Protein AF-A0AAW1CJN9-F1 (afdb_monomer_lite)

Structure (mmCIF, N/CA/C/O backbone):
data_AF-A0AAW1CJN9-F1
#
_entry.id   AF-A0AAW1CJN9-F1
#
loop_
_atom_site.group_PDB
_atom_site.id
_atom_site.type_symbol
_atom_site.label_atom_id
_atom_site.label_alt_id
_atom_site.label_comp_id
_atom_site.label_asym_id
_atom_site.label_entity_id
_atom_site.label_seq_id
_atom_site.pdbx_PDB_ins_code
_atom_site.Cartn_x
_atom_site.Cartn_y
_atom_site.Cartn_z
_atom_site.occupancy
_atom_site.B_iso_or_equiv
_atom_site.auth_seq_id
_atom_site.auth_comp_id
_atom_site.auth_asym_id
_atom_site.auth_atom_id
_atom_site.pdbx_PDB_model_num
ATOM 1 N N . MET A 1 1 ? 30.652 -32.572 9.573 1.00 47.53 1 MET A N 1
ATOM 2 C CA . MET A 1 1 ? 30.005 -33.302 10.684 1.00 47.53 1 MET A CA 1
ATOM 3 C C . MET A 1 1 ? 29.534 -32.293 11.728 1.00 47.53 1 MET A C 1
ATOM 5 O O . MET A 1 1 ? 30.335 -31.846 12.533 1.00 47.53 1 MET A O 1
ATOM 9 N N . LYS A 1 2 ? 28.274 -31.860 11.624 1.00 41.31 2 LYS A N 1
ATOM 10 C CA . LYS A 1 2 ? 27.348 -31.450 12.697 1.00 41.31 2 LYS A CA 1
ATOM 11 C C . LYS A 1 2 ? 26.100 -30.895 12.009 1.00 41.31 2 LYS A C 1
ATOM 13 O O . LYS A 1 2 ? 26.196 -30.023 11.154 1.00 41.31 2 LYS A O 1
ATOM 18 N N . MET A 1 3 ? 24.982 -31.534 12.324 1.00 42.06 3 MET A N 1
ATOM 19 C CA . MET A 1 3 ? 23.651 -31.335 11.764 1.00 42.06 3 MET A CA 1
ATOM 20 C C . MET A 1 3 ? 22.792 -30.522 12.733 1.00 42.06 3 MET A C 1
ATOM 22 O O . MET A 1 3 ? 22.978 -30.670 13.939 1.00 42.06 3 MET A O 1
ATOM 26 N N . ALA A 1 4 ? 21.860 -29.736 12.189 1.00 43.34 4 ALA A N 1
ATOM 27 C CA . ALA A 1 4 ? 20.513 -29.402 12.695 1.00 43.34 4 ALA A CA 1
ATOM 28 C C . ALA A 1 4 ? 20.012 -28.206 11.848 1.00 43.34 4 ALA A C 1
ATOM 30 O O . ALA A 1 4 ? 20.715 -27.208 11.769 1.00 43.34 4 ALA A O 1
ATOM 31 N N . GLY A 1 5 ? 18.892 -28.211 11.124 1.00 35.97 5 GLY A N 1
ATOM 32 C CA . GLY A 1 5 ? 17.704 -29.062 11.183 1.00 35.97 5 GLY A CA 1
ATOM 33 C C . GLY A 1 5 ? 16.538 -28.272 11.782 1.00 35.97 5 GLY A C 1
ATOM 34 O O . GLY A 1 5 ? 16.168 -28.526 12.921 1.00 35.97 5 GLY A O 1
ATOM 35 N N . SER A 1 6 ? 16.009 -27.297 11.036 1.00 43.16 6 SER A N 1
ATOM 36 C CA . SER A 1 6 ? 14.784 -26.552 11.355 1.00 43.16 6 SER A CA 1
ATOM 37 C C . SER A 1 6 ? 13.724 -26.915 10.323 1.00 43.16 6 SER A C 1
ATOM 39 O O . SER A 1 6 ? 13.971 -26.706 9.143 1.00 43.16 6 SER A O 1
ATOM 41 N N . ASP A 1 7 ? 12.575 -27.422 10.767 1.00 44.28 7 ASP A N 1
ATOM 42 C CA . ASP A 1 7 ? 11.343 -27.472 9.975 1.00 44.28 7 ASP A CA 1
ATOM 43 C C . ASP A 1 7 ? 10.136 -27.353 10.918 1.00 44.28 7 ASP A C 1
ATOM 45 O O . ASP A 1 7 ? 9.843 -28.246 11.716 1.00 44.28 7 ASP A O 1
ATOM 49 N N . GLU A 1 8 ? 9.450 -26.216 10.817 1.00 42.69 8 GLU A N 1
ATOM 50 C CA . GLU A 1 8 ? 8.098 -25.987 11.318 1.00 42.69 8 GLU A CA 1
ATOM 51 C C . GLU A 1 8 ? 7.091 -26.523 10.287 1.00 42.69 8 GLU A C 1
ATOM 53 O O . GLU A 1 8 ? 7.201 -26.257 9.089 1.00 42.69 8 GLU A O 1
ATOM 58 N N . LYS A 1 9 ? 6.075 -27.258 10.748 1.00 41.22 9 LYS A N 1
ATOM 59 C CA . LYS A 1 9 ? 4.881 -27.589 9.960 1.00 41.22 9 LYS A CA 1
ATOM 60 C C . LYS A 1 9 ? 3.630 -27.352 10.799 1.00 41.22 9 LYS A C 1
ATOM 62 O O . LYS A 1 9 ? 3.286 -28.163 11.654 1.00 41.22 9 LYS A O 1
ATOM 67 N N . GLU A 1 10 ? 2.937 -26.259 10.497 1.00 38.19 10 GLU A N 1
ATOM 68 C CA . GLU A 1 10 ? 1.512 -26.073 10.770 1.00 38.19 10 GLU A CA 1
ATOM 69 C C . GLU A 1 10 ? 0.681 -26.796 9.697 1.00 38.19 10 GLU A C 1
ATOM 71 O O . GLU A 1 10 ? 0.956 -26.674 8.501 1.00 38.19 10 GLU A O 1
ATOM 76 N N . LYS A 1 11 ? -0.362 -27.519 10.119 1.00 37.81 11 LYS A N 1
ATOM 77 C CA . LYS A 1 11 ? -1.551 -27.844 9.314 1.00 37.81 11 LYS A CA 1
ATOM 78 C C . LYS A 1 11 ? -2.706 -28.234 10.241 1.00 37.81 11 LYS A C 1
ATOM 80 O O . LYS A 1 11 ? -2.521 -29.074 11.116 1.00 37.81 11 LYS A O 1
ATOM 85 N N . GLY A 1 12 ? -3.888 -27.666 10.003 1.00 32.94 12 GLY A N 1
ATOM 86 C CA . GLY A 1 12 ? -5.138 -28.056 10.660 1.00 32.94 12 GLY A CA 1
ATOM 87 C C . GLY A 1 12 ? -6.316 -27.158 10.273 1.00 32.94 12 GLY A C 1
ATOM 88 O O . GLY A 1 12 ? -6.605 -26.194 10.972 1.00 32.94 12 GLY A O 1
ATOM 89 N N . GLU A 1 13 ? -6.944 -27.478 9.140 1.00 35.31 13 GLU A N 1
ATOM 90 C CA . GLU A 1 13 ? -8.206 -26.942 8.594 1.00 35.31 13 GLU A CA 1
ATOM 91 C C . GLU A 1 13 ? -9.418 -27.299 9.488 1.00 35.31 13 GLU A C 1
ATOM 93 O O . GLU A 1 13 ? -9.440 -28.360 10.103 1.00 35.31 13 GLU A O 1
ATOM 98 N N . ASN A 1 14 ? -10.301 -26.329 9.764 1.00 32.59 14 ASN A N 1
ATOM 99 C CA . ASN A 1 14 ? -11.687 -26.170 9.274 1.00 32.59 14 ASN A CA 1
ATOM 100 C C . ASN A 1 14 ? -12.626 -27.384 9.389 1.00 32.59 14 ASN A C 1
ATOM 102 O O . ASN A 1 14 ? -12.457 -28.366 8.679 1.00 32.59 14 ASN A O 1
ATOM 106 N N . GLU A 1 15 ? -13.730 -27.203 10.125 1.00 34.75 15 GLU A N 1
ATOM 107 C CA . GLU A 1 15 ? -15.026 -27.784 9.758 1.00 34.75 15 GLU A CA 1
ATOM 108 C C . GLU A 1 15 ? -16.190 -26.899 10.237 1.00 34.75 15 GLU A C 1
ATOM 110 O O . GLU A 1 15 ? -16.187 -26.327 11.330 1.00 34.75 15 GLU A O 1
ATOM 115 N N . GLU A 1 16 ? -17.147 -26.752 9.331 1.00 35.19 16 GLU A N 1
ATOM 116 C CA . GLU A 1 16 ? -18.306 -25.869 9.301 1.00 35.19 16 GLU A CA 1
ATOM 117 C C . GLU A 1 16 ? -19.554 -26.735 9.521 1.00 35.19 16 GLU A C 1
ATOM 119 O O . GLU A 1 16 ? -19.672 -27.797 8.912 1.00 35.19 16 GLU A O 1
ATOM 124 N N . ALA A 1 17 ? -20.499 -26.307 10.362 1.00 34.12 17 ALA A N 1
ATOM 125 C CA . ALA A 1 17 ? -21.841 -26.882 10.361 1.00 34.12 17 ALA A CA 1
ATOM 126 C C . ALA A 1 17 ? -22.892 -25.853 10.793 1.00 34.12 17 ALA A C 1
ATOM 128 O O . ALA A 1 17 ? -22.916 -25.345 11.914 1.00 34.12 17 ALA A O 1
ATOM 129 N N . ASP A 1 18 ? -23.732 -25.580 9.808 1.00 32.97 18 ASP A N 1
ATOM 130 C CA . ASP A 1 18 ? -24.964 -24.812 9.758 1.00 32.97 18 ASP A CA 1
ATOM 131 C C . ASP A 1 18 ? -26.089 -25.444 10.615 1.00 32.97 18 ASP A C 1
ATOM 133 O O . ASP A 1 18 ? -25.983 -26.603 11.012 1.00 32.97 18 ASP A O 1
ATOM 137 N N . VAL A 1 19 ? -27.174 -24.687 10.847 1.00 36.69 19 VAL A N 1
ATOM 138 C CA . VAL A 1 19 ? -28.597 -25.107 11.022 1.00 36.69 19 VAL A CA 1
ATOM 139 C C . VAL A 1 19 ? -29.385 -24.071 11.852 1.00 36.69 19 VAL A C 1
ATOM 141 O O . VAL A 1 19 ? -29.526 -24.111 13.071 1.00 36.69 19 VAL A O 1
ATOM 144 N N . LYS A 1 20 ? -29.882 -23.080 11.110 1.00 32.88 20 LYS A N 1
ATOM 145 C CA . LYS A 1 20 ? -31.276 -22.607 10.962 1.00 32.88 20 LYS A CA 1
ATOM 146 C C . LYS A 1 20 ? -32.382 -23.179 11.882 1.00 32.88 20 LYS A C 1
ATOM 148 O O . LYS A 1 20 ? -32.542 -24.389 11.984 1.00 32.88 20 LYS A O 1
ATOM 153 N N . THR A 1 21 ? -33.276 -22.272 12.313 1.00 31.41 21 THR A N 1
ATOM 154 C CA . THR A 1 21 ? -34.769 -22.327 12.441 1.00 31.41 21 THR A CA 1
ATOM 155 C C . THR A 1 21 ? -35.254 -21.760 13.788 1.00 31.41 21 THR A C 1
ATOM 157 O O . THR A 1 21 ? -34.584 -21.926 14.792 1.00 31.41 21 THR A O 1
ATOM 160 N N . LYS A 1 22 ? -36.408 -21.102 13.954 1.00 31.17 22 LYS A N 1
ATOM 161 C CA . LYS A 1 22 ? -37.372 -20.365 13.112 1.00 31.17 22 LYS A CA 1
ATOM 162 C C . LYS A 1 22 ? -38.393 -19.769 14.109 1.00 31.17 22 LYS A C 1
ATOM 164 O O . LYS A 1 22 ? -38.793 -20.458 15.041 1.00 31.17 22 LYS A O 1
ATOM 169 N N . SER A 1 23 ? -38.796 -18.511 13.925 1.00 32.50 23 SER A N 1
ATOM 170 C CA . SER A 1 23 ? -39.925 -17.867 14.619 1.00 32.50 23 SER A CA 1
ATOM 171 C C . SER A 1 23 ? -41.264 -18.555 14.342 1.00 32.50 23 SER A C 1
ATOM 173 O O . SER A 1 23 ? -41.445 -19.022 13.223 1.00 32.50 23 SER A O 1
ATOM 175 N N . THR A 1 24 ? -42.203 -18.482 15.293 1.00 28.88 24 THR A N 1
ATOM 176 C CA . THR A 1 24 ? -43.658 -18.226 15.109 1.00 28.88 24 THR A CA 1
ATOM 177 C C . THR A 1 24 ? -44.304 -18.192 16.503 1.00 28.88 24 THR A C 1
ATOM 179 O O . THR A 1 24 ? -44.142 -19.140 17.263 1.00 28.88 24 THR A O 1
ATOM 182 N N . GLU A 1 25 ? -44.776 -17.052 17.007 1.00 29.80 25 GLU A N 1
ATOM 183 C CA . GLU A 1 25 ? -46.118 -16.465 16.805 1.00 29.80 25 GLU A CA 1
ATOM 184 C C . GLU A 1 25 ? -47.295 -17.339 17.279 1.00 29.80 25 GLU A C 1
ATOM 186 O O . GLU A 1 25 ? -47.563 -18.419 16.760 1.00 29.80 25 GLU A O 1
ATOM 191 N N . SER A 1 26 ? -47.998 -16.805 18.280 1.00 36.44 26 SER A N 1
ATOM 192 C CA . SER A 1 26 ? -49.278 -17.243 18.843 1.00 36.44 26 SER A CA 1
ATOM 193 C C . SER A 1 26 ? -50.436 -17.083 17.846 1.00 36.44 26 SER A C 1
ATOM 195 O O . SER A 1 26 ? -50.360 -16.234 16.958 1.00 36.44 26 SER A O 1
ATOM 197 N N . PRO A 1 27 ? -51.577 -17.766 18.071 1.00 34.62 27 PRO A N 1
ATOM 198 C CA . PRO A 1 27 ? -52.835 -17.006 18.111 1.00 34.62 27 PRO A CA 1
ATOM 199 C C . PRO A 1 27 ? -53.900 -17.506 19.121 1.00 34.62 27 PRO A C 1
ATOM 201 O O . PRO A 1 27 ? -54.289 -18.665 19.155 1.00 34.62 27 PRO A O 1
ATOM 204 N N . THR A 1 28 ? -54.399 -16.549 19.911 1.00 29.33 28 THR A N 1
ATOM 205 C CA . THR A 1 28 ? -55.810 -16.174 20.186 1.00 29.33 28 THR A CA 1
ATOM 206 C C . THR A 1 28 ? -57.002 -17.170 20.185 1.00 29.33 28 THR A C 1
ATOM 208 O O . THR A 1 28 ? -57.408 -17.657 19.140 1.00 29.33 28 THR A O 1
ATOM 211 N N . LYS A 1 29 ? -57.734 -17.116 21.324 1.00 31.67 29 LYS A N 1
ATOM 212 C CA . LYS A 1 29 ? -59.192 -16.838 21.552 1.00 31.67 29 LYS A CA 1
ATOM 213 C C . LYS A 1 29 ? -60.311 -17.899 21.375 1.00 31.67 29 LYS A C 1
ATOM 215 O O . LYS A 1 29 ? -60.484 -18.458 20.304 1.00 31.67 29 LYS A O 1
ATOM 220 N N . LYS A 1 30 ? -61.242 -17.806 22.361 1.00 29.73 30 LYS A N 1
ATOM 221 C CA . LYS A 1 30 ? -62.719 -18.056 22.372 1.00 29.73 30 LYS A CA 1
ATOM 222 C C . LYS A 1 30 ? -63.137 -19.547 22.490 1.00 29.73 30 LYS A C 1
ATOM 224 O O . LYS A 1 30 ? -62.490 -20.388 21.901 1.00 29.73 30 LYS A O 1
ATOM 229 N N . THR A 1 31 ? -64.165 -19.997 23.232 1.00 28.41 31 THR A N 1
ATOM 230 C CA . THR A 1 31 ? -65.461 -19.415 23.659 1.00 28.41 31 THR A CA 1
ATOM 231 C C . THR A 1 31 ? -66.052 -20.182 24.870 1.00 28.41 31 THR A C 1
ATOM 233 O O . THR A 1 31 ? -65.663 -21.309 25.148 1.00 28.41 31 THR A O 1
ATOM 236 N N . ALA A 1 32 ? -67.012 -19.532 25.533 1.00 29.97 32 ALA A N 1
ATOM 237 C CA . ALA A 1 32 ? -67.804 -19.828 26.734 1.00 29.97 32 ALA A CA 1
ATOM 238 C C . ALA A 1 32 ? -68.668 -21.112 26.804 1.00 29.97 32 ALA A C 1
ATOM 240 O O . ALA A 1 32 ? -69.088 -21.625 25.769 1.00 29.97 32 ALA A O 1
ATOM 241 N N . LYS A 1 33 ? -69.100 -21.470 28.035 1.00 32.28 33 LYS A N 1
ATOM 242 C CA . LYS A 1 33 ? -70.524 -21.493 28.477 1.00 32.28 33 LYS A CA 1
ATOM 243 C C . LYS A 1 33 ? -70.709 -21.910 29.959 1.00 32.28 33 LYS A C 1
ATOM 245 O O . LYS A 1 33 ? -70.127 -22.909 30.347 1.00 32.28 33 LYS A O 1
ATOM 250 N N . ASN A 1 34 ? -71.573 -21.152 30.666 1.00 29.31 34 ASN A N 1
ATOM 251 C CA . ASN A 1 34 ? -72.657 -21.512 31.625 1.00 29.31 34 ASN A CA 1
ATOM 252 C C . ASN A 1 34 ? -72.418 -22.525 32.772 1.00 29.31 34 ASN A C 1
ATOM 254 O O . ASN A 1 34 ? -71.732 -23.509 32.568 1.00 29.31 34 ASN A O 1
ATOM 258 N N . ILE A 1 35 ? -73.055 -22.485 33.955 1.00 33.41 35 ILE A N 1
ATOM 259 C CA . ILE A 1 35 ? -74.026 -21.626 34.677 1.00 33.41 35 ILE A CA 1
ATOM 260 C C . ILE A 1 35 ? -74.072 -22.184 36.129 1.00 33.41 35 ILE A C 1
ATOM 262 O O . ILE A 1 35 ? -73.929 -23.392 36.300 1.00 33.41 35 ILE A O 1
ATOM 266 N N . ASP A 1 36 ? -74.262 -21.288 37.103 1.00 31.36 36 ASP A N 1
ATOM 267 C CA . ASP A 1 36 ? -74.829 -21.380 38.470 1.00 31.36 36 ASP A CA 1
ATOM 268 C C . ASP A 1 36 ? -74.550 -22.570 39.419 1.00 31.36 36 ASP A C 1
ATOM 270 O O . ASP A 1 36 ? -74.896 -23.717 39.149 1.00 31.36 36 ASP A O 1
ATOM 274 N N . ASN A 1 37 ? -74.078 -22.258 40.641 1.00 30.30 37 ASN A N 1
ATOM 275 C CA . ASN A 1 37 ? -74.948 -22.212 41.834 1.00 30.30 37 ASN A CA 1
ATOM 276 C C . ASN A 1 37 ? -74.211 -21.823 43.142 1.00 30.30 37 ASN A C 1
ATOM 278 O O . ASN A 1 37 ? -73.106 -22.286 43.413 1.00 30.30 37 ASN A O 1
ATOM 282 N N . ASN A 1 38 ? -74.947 -21.065 43.966 1.00 34.41 38 ASN A N 1
ATOM 283 C CA . ASN A 1 38 ? -74.946 -20.959 45.438 1.00 34.41 38 ASN A CA 1
ATOM 284 C C . ASN A 1 38 ? -73.967 -20.033 46.195 1.00 34.41 38 ASN A C 1
ATOM 286 O O . ASN A 1 38 ? -72.806 -20.337 46.441 1.00 34.41 38 ASN A O 1
ATOM 290 N N . GLU A 1 39 ? -74.557 -18.902 46.602 1.00 32.03 39 GLU A N 1
ATOM 291 C CA . GLU A 1 39 ? -74.687 -18.354 47.966 1.00 32.03 39 GLU A CA 1
ATOM 292 C C . GLU A 1 39 ? -73.542 -18.488 48.991 1.00 32.03 39 GLU A C 1
ATOM 294 O O . GLU A 1 39 ? -73.246 -19.551 49.521 1.00 32.03 39 GLU A O 1
ATOM 299 N N . ALA A 1 40 ? -73.037 -17.298 49.343 1.00 34.66 40 ALA A N 1
ATOM 300 C CA . ALA A 1 40 ? -72.840 -16.763 50.693 1.00 34.66 40 ALA A CA 1
ATOM 301 C C . ALA A 1 40 ? -72.124 -17.626 51.747 1.00 34.66 40 ALA A C 1
ATOM 303 O O . ALA A 1 40 ? -72.757 -18.416 52.428 1.00 34.66 40 ALA A O 1
ATOM 304 N N . THR A 1 41 ? -70.861 -17.277 52.022 1.00 34.47 41 THR A N 1
ATOM 305 C CA . THR A 1 41 ? -70.365 -16.989 53.385 1.00 34.47 41 THR A CA 1
ATOM 306 C C . THR A 1 41 ? -69.024 -16.247 53.330 1.00 34.47 41 THR A C 1
ATOM 308 O O . THR A 1 41 ? -68.165 -16.558 52.510 1.00 34.47 41 THR A O 1
ATOM 311 N N . ASP A 1 42 ? -68.868 -15.305 54.257 1.00 35.41 42 ASP A N 1
ATOM 312 C CA . ASP A 1 42 ? -67.617 -14.784 54.814 1.00 35.41 42 ASP A CA 1
ATOM 313 C C . ASP A 1 42 ? -66.705 -13.881 53.976 1.00 35.41 42 ASP A C 1
ATOM 315 O O . ASP A 1 42 ? -65.620 -14.210 53.498 1.00 35.41 42 ASP A O 1
ATOM 319 N N . THR A 1 43 ? -67.117 -12.617 53.992 1.00 44.88 43 THR A N 1
ATOM 320 C CA . THR A 1 43 ? -66.255 -11.453 54.188 1.00 44.88 43 THR A CA 1
ATOM 321 C C . THR A 1 43 ? -65.374 -11.625 55.435 1.00 44.88 43 THR A C 1
ATOM 323 O O . THR A 1 43 ? -65.829 -11.344 56.534 1.00 44.88 43 THR A O 1
ATOM 326 N N . LEU A 1 44 ? -64.125 -12.071 55.275 1.00 40.81 44 LEU A N 1
ATOM 327 C CA . LEU A 1 44 ? -62.944 -11.783 56.116 1.00 40.81 44 LEU A CA 1
ATOM 328 C C . LEU A 1 44 ? -61.766 -12.580 55.523 1.00 40.81 44 LEU A C 1
ATOM 330 O O . LEU A 1 44 ? -61.959 -13.713 55.109 1.00 40.81 44 LEU A O 1
ATOM 334 N N . MET A 1 45 ? -60.553 -12.011 55.489 1.00 41.03 45 MET A N 1
ATOM 335 C CA . MET A 1 45 ? -59.306 -12.546 54.878 1.00 41.03 45 MET A CA 1
ATOM 336 C C . MET A 1 45 ? -58.963 -12.046 53.458 1.00 41.03 45 MET A C 1
ATOM 338 O O . MET A 1 45 ? -58.579 -12.828 52.586 1.00 41.03 45 MET A O 1
ATOM 342 N N . LYS A 1 46 ? -59.009 -10.727 53.215 1.00 39.88 46 LYS A N 1
ATOM 343 C CA . LYS A 1 46 ? -58.449 -10.124 51.985 1.00 39.88 46 LYS A CA 1
ATOM 344 C C . LYS A 1 46 ? -57.316 -9.111 52.199 1.00 39.88 46 LYS A C 1
ATOM 346 O O . LYS A 1 46 ? -56.986 -8.396 51.265 1.00 39.88 46 LYS A O 1
ATOM 351 N N . GLU A 1 47 ? -56.675 -9.093 53.370 1.00 38.50 47 GLU A N 1
ATOM 352 C CA . GLU A 1 47 ? -55.575 -8.148 53.664 1.00 38.50 47 GLU A CA 1
ATOM 353 C C . GLU A 1 47 ? -54.159 -8.757 53.725 1.00 38.50 47 GLU A C 1
ATOM 355 O O . GLU A 1 47 ? -53.193 -8.016 53.835 1.00 38.50 47 GLU A O 1
ATOM 360 N N . ASN A 1 48 ? -53.975 -10.075 53.566 1.00 39.25 48 ASN A N 1
ATOM 361 C CA . ASN A 1 48 ? -52.661 -10.712 53.799 1.00 39.25 48 ASN A CA 1
ATOM 362 C C . ASN A 1 48 ? -51.915 -11.238 52.553 1.00 39.25 48 ASN A C 1
ATOM 364 O O . ASN A 1 48 ? -50.922 -11.948 52.702 1.00 39.25 48 ASN A O 1
ATOM 368 N N . LYS A 1 49 ? -52.359 -10.935 51.323 1.00 42.91 49 LYS A N 1
ATOM 369 C CA . LYS A 1 49 ? -51.704 -11.441 50.089 1.00 42.91 49 LYS A CA 1
ATOM 370 C C . LYS A 1 49 ? -50.898 -10.413 49.289 1.00 42.91 49 LYS A C 1
ATOM 372 O O . LYS A 1 49 ? -50.058 -10.824 48.495 1.00 42.91 49 LYS A O 1
ATOM 377 N N . ASP A 1 50 ? -51.093 -9.117 49.521 1.00 42.88 50 ASP A N 1
ATOM 378 C CA . ASP A 1 50 ? -50.358 -8.071 48.790 1.00 42.88 50 ASP A CA 1
ATOM 379 C C . ASP A 1 50 ? -49.041 -7.665 49.473 1.00 42.88 50 ASP A C 1
ATOM 381 O O . ASP A 1 50 ? -48.125 -7.167 48.819 1.00 42.88 50 ASP A O 1
ATOM 385 N N . THR A 1 51 ? -48.886 -7.938 50.771 1.00 41.41 51 THR A N 1
ATOM 386 C CA . THR A 1 51 ? -47.666 -7.619 51.533 1.00 41.41 51 THR A CA 1
ATOM 387 C C . THR A 1 51 ? -46.536 -8.626 51.297 1.00 41.41 51 THR A C 1
ATOM 389 O O . THR A 1 51 ? -45.377 -8.234 51.184 1.00 41.41 51 THR A O 1
ATOM 392 N N . THR A 1 52 ? -46.856 -9.911 51.126 1.00 47.94 52 THR A N 1
ATOM 393 C CA . THR A 1 52 ? -45.870 -10.986 50.907 1.00 47.94 52 THR A CA 1
ATOM 394 C C . THR A 1 52 ? -45.227 -10.941 49.517 1.00 47.94 52 THR A C 1
ATOM 396 O O . THR A 1 52 ? -44.027 -11.168 49.386 1.00 47.94 52 THR A O 1
ATOM 399 N N . ASN A 1 53 ? -45.986 -10.563 48.483 1.00 51.84 53 ASN A N 1
ATOM 400 C CA . ASN A 1 53 ? -45.481 -10.451 47.108 1.00 51.84 53 ASN A CA 1
ATOM 401 C C . ASN A 1 53 ? -44.523 -9.257 46.924 1.00 51.84 53 ASN A C 1
ATOM 403 O O . ASN A 1 53 ? -43.573 -9.316 46.143 1.00 51.84 53 ASN A O 1
ATOM 407 N N . LEU A 1 54 ? -44.751 -8.164 47.662 1.00 47.72 54 LEU A N 1
ATOM 408 C CA . LEU A 1 54 ? -43.895 -6.977 47.629 1.00 47.72 54 LEU A CA 1
ATOM 409 C C . LEU A 1 54 ? -42.541 -7.234 48.312 1.00 47.72 54 LEU A C 1
ATOM 411 O O . LEU A 1 54 ? -41.509 -6.758 47.830 1.00 47.72 54 LEU A O 1
ATOM 415 N N . ASP A 1 55 ? -42.537 -8.011 49.397 1.00 56.38 55 ASP A N 1
ATOM 416 C CA . ASP A 1 55 ? -41.319 -8.376 50.125 1.00 56.38 55 ASP A CA 1
ATOM 417 C C . ASP A 1 55 ? -40.465 -9.406 49.376 1.00 56.38 55 ASP A C 1
ATOM 419 O O . ASP A 1 55 ? -39.243 -9.259 49.340 1.00 56.38 55 ASP A O 1
ATOM 423 N N . GLU A 1 56 ? -41.064 -10.381 48.684 1.00 59.72 56 GLU A N 1
ATOM 424 C CA . GLU A 1 56 ? -40.309 -11.320 47.837 1.00 59.72 56 GLU A CA 1
ATOM 425 C C . GLU A 1 56 ? -39.623 -10.616 46.658 1.00 59.72 56 GLU A C 1
ATOM 427 O O . GLU A 1 56 ? -38.460 -10.897 46.351 1.00 59.72 56 GLU A O 1
ATOM 432 N N . ASN A 1 57 ? -40.296 -9.642 46.040 1.00 60.78 57 ASN A N 1
ATOM 433 C CA . ASN A 1 57 ? -39.745 -8.879 44.919 1.00 60.78 57 ASN A CA 1
ATOM 434 C C . ASN A 1 57 ? -38.591 -7.963 45.368 1.00 60.78 57 ASN A C 1
ATOM 436 O O . ASN A 1 57 ? -37.541 -7.906 44.725 1.00 60.78 57 ASN A O 1
ATOM 440 N N . LYS A 1 58 ? -38.728 -7.305 46.529 1.00 63.84 58 LYS A N 1
ATOM 441 C CA . LYS A 1 58 ? -37.638 -6.529 47.149 1.00 63.84 58 LYS A CA 1
ATOM 442 C C . LYS A 1 58 ? -36.453 -7.416 47.528 1.00 63.84 58 LYS A C 1
ATOM 444 O O . LYS A 1 58 ? -35.306 -7.046 47.275 1.00 63.84 58 LYS A O 1
ATOM 449 N N . LEU A 1 59 ? -36.710 -8.600 48.082 1.00 66.38 59 LEU A N 1
ATOM 450 C CA . LEU A 1 59 ? -35.667 -9.554 48.461 1.00 66.38 59 LEU A CA 1
ATOM 451 C C . LEU A 1 59 ? -34.922 -10.103 47.235 1.00 66.38 59 LEU A C 1
ATOM 453 O O . LEU A 1 59 ? -33.708 -10.321 47.291 1.00 66.38 59 LEU A O 1
ATOM 457 N N . GLN A 1 60 ? -35.624 -10.278 46.116 1.00 69.12 60 GLN A N 1
ATOM 458 C CA . GLN A 1 60 ? -35.033 -10.684 44.846 1.00 69.12 60 GLN A CA 1
ATOM 459 C C . GLN A 1 60 ? -34.147 -9.580 44.251 1.00 69.12 60 GLN A C 1
ATOM 461 O O . GLN A 1 60 ? -33.006 -9.854 43.880 1.00 69.12 60 GLN A O 1
ATOM 466 N N . ILE A 1 61 ? -34.609 -8.324 44.269 1.00 68.06 61 ILE A N 1
ATOM 467 C CA . ILE A 1 61 ? -33.814 -7.154 43.854 1.00 68.06 61 ILE A CA 1
ATOM 468 C C . ILE A 1 61 ? -32.537 -7.035 44.698 1.00 68.06 61 ILE A C 1
ATOM 470 O O . ILE A 1 61 ? -31.452 -6.825 44.158 1.00 68.06 61 ILE A O 1
ATOM 474 N N . ILE A 1 62 ? -32.631 -7.229 46.018 1.00 67.88 62 ILE A N 1
ATOM 475 C CA . ILE A 1 62 ? -31.467 -7.194 46.917 1.00 67.88 62 ILE A CA 1
ATOM 476 C C . ILE A 1 62 ? -30.480 -8.319 46.580 1.00 67.88 62 ILE A C 1
ATOM 478 O O . ILE A 1 62 ? -29.280 -8.061 46.470 1.00 67.88 62 ILE A O 1
ATOM 482 N N . LYS A 1 63 ? -30.960 -9.550 46.364 1.00 71.00 63 LYS A N 1
ATOM 483 C CA . LYS A 1 63 ? -30.108 -10.691 45.981 1.00 71.00 63 LYS A CA 1
ATOM 484 C C . LYS A 1 63 ? -29.418 -10.474 44.637 1.00 71.00 63 LYS A C 1
ATOM 486 O O . LYS A 1 63 ? -28.245 -10.830 44.493 1.00 71.00 63 LYS A O 1
ATOM 491 N N . ASP A 1 64 ? -30.111 -9.892 43.667 1.00 68.12 64 ASP A N 1
ATOM 492 C CA . ASP A 1 64 ? -29.549 -9.635 42.343 1.00 68.12 64 ASP A CA 1
ATOM 493 C C . ASP A 1 64 ? -28.533 -8.484 42.380 1.00 68.12 64 ASP A C 1
ATOM 495 O O . ASP A 1 64 ? -27.429 -8.637 41.848 1.00 68.12 64 ASP A O 1
ATOM 499 N N . ASN A 1 65 ? -28.799 -7.425 43.151 1.00 65.94 65 ASN A N 1
ATOM 500 C CA . ASN A 1 65 ? -27.826 -6.363 43.428 1.00 65.94 65 ASN A CA 1
ATOM 501 C C . ASN A 1 65 ? -26.571 -6.907 44.136 1.00 65.94 65 ASN A C 1
ATOM 503 O O . ASN A 1 65 ? -25.444 -6.523 43.821 1.00 65.94 65 ASN A O 1
ATOM 507 N N . GLN A 1 66 ? -26.732 -7.853 45.066 1.00 68.62 66 GLN A N 1
ATOM 508 C CA . GLN A 1 66 ? -25.614 -8.442 45.806 1.00 68.62 66 GLN A CA 1
ATOM 509 C C . GLN A 1 66 ? -24.732 -9.333 44.915 1.00 68.62 66 GLN A C 1
ATOM 511 O O . GLN A 1 66 ? -23.501 -9.281 45.009 1.00 68.62 66 GLN A O 1
ATOM 516 N N . LYS A 1 67 ? -25.336 -10.097 43.993 1.00 72.88 67 LYS A N 1
ATOM 517 C CA . LYS A 1 67 ? -24.604 -10.838 42.948 1.00 72.88 67 LYS A CA 1
ATOM 518 C C . LYS A 1 67 ? -23.866 -9.893 42.000 1.00 72.88 67 LYS A C 1
ATOM 520 O O . LYS A 1 67 ? -22.722 -10.167 41.628 1.00 72.88 67 LYS A O 1
ATOM 525 N N . GLU A 1 68 ? -24.482 -8.770 41.633 1.00 65.44 68 GLU A N 1
ATOM 526 C CA . GLU A 1 68 ? -23.847 -7.764 40.777 1.00 65.44 68 GLU A CA 1
ATOM 527 C C . GLU A 1 68 ? -22.632 -7.113 41.451 1.00 65.44 68 GLU A C 1
ATOM 529 O O . GLU A 1 68 ? -21.574 -7.014 40.822 1.00 65.44 68 GLU A O 1
ATOM 534 N N . ILE A 1 69 ? -22.727 -6.772 42.740 1.00 67.44 69 ILE A N 1
ATOM 535 C CA . ILE A 1 69 ? -21.612 -6.214 43.523 1.00 67.44 69 ILE A CA 1
ATOM 536 C C . ILE A 1 69 ? -20.445 -7.207 43.613 1.00 67.44 69 ILE A C 1
ATOM 538 O O . ILE A 1 69 ? -19.283 -6.823 43.443 1.00 67.44 69 ILE A O 1
ATOM 542 N N . GLN A 1 70 ? -20.722 -8.497 43.828 1.00 70.94 70 GLN A N 1
ATOM 543 C CA . GLN A 1 70 ? -19.666 -9.516 43.856 1.00 70.94 70 GLN A CA 1
ATOM 544 C C . GLN A 1 70 ? -18.966 -9.670 42.502 1.00 70.94 70 GLN A C 1
ATOM 546 O O . GLN A 1 70 ? -17.742 -9.816 42.448 1.00 70.94 70 GLN A O 1
ATOM 551 N N . LEU A 1 71 ? -19.713 -9.570 41.403 1.00 67.25 71 LEU A N 1
ATOM 552 C CA . LEU A 1 71 ? -19.158 -9.660 40.056 1.00 67.25 71 LEU A CA 1
ATOM 553 C C . LEU A 1 71 ? -18.326 -8.424 39.684 1.00 67.25 71 LEU A C 1
ATOM 555 O O . LEU A 1 71 ? -17.283 -8.559 39.046 1.00 67.25 71 LEU A O 1
ATOM 559 N N . VAL A 1 72 ? -18.737 -7.231 40.122 1.00 64.69 72 VAL A N 1
ATOM 560 C CA . VAL A 1 72 ? -17.946 -5.991 40.011 1.00 64.69 72 VAL A CA 1
ATOM 561 C C . VAL A 1 72 ? -16.633 -6.119 40.786 1.00 64.69 72 VAL A C 1
ATOM 563 O O . VAL A 1 72 ? -15.563 -5.835 40.247 1.00 64.69 72 VAL A O 1
ATOM 566 N N . LYS A 1 73 ? -16.685 -6.648 42.013 1.00 69.12 73 LYS A N 1
ATOM 567 C CA . LYS A 1 73 ? -15.497 -6.906 42.841 1.00 69.12 73 LYS A CA 1
ATOM 568 C C . LYS A 1 73 ? -14.560 -7.941 42.211 1.00 69.12 73 LYS A C 1
ATOM 570 O O . LYS A 1 73 ? -13.346 -7.838 42.363 1.00 69.12 73 LYS A O 1
ATOM 575 N N . HIS A 1 74 ? -15.106 -8.923 41.495 1.00 66.62 74 HIS A N 1
ATOM 576 C CA . HIS A 1 74 ? -14.322 -9.892 40.732 1.00 66.62 74 HIS A CA 1
ATOM 577 C C . HIS A 1 74 ? -13.679 -9.263 39.482 1.00 66.62 74 HIS A C 1
ATOM 579 O O . HIS A 1 74 ? -12.494 -9.474 39.240 1.00 66.62 74 HIS A O 1
ATOM 585 N N . LEU A 1 75 ? -14.413 -8.423 38.743 1.00 63.59 75 LEU A N 1
ATOM 586 C CA . LEU A 1 75 ? -13.899 -7.693 37.576 1.00 63.59 75 LEU A CA 1
ATOM 587 C C . LEU A 1 75 ? -12.776 -6.711 37.941 1.00 63.59 75 LEU A C 1
ATOM 589 O O . LEU A 1 75 ? -11.799 -6.628 37.207 1.00 63.59 75 LEU A O 1
ATOM 593 N N . MET A 1 76 ? -12.862 -6.040 39.095 1.00 62.28 76 MET A N 1
ATOM 594 C CA . MET A 1 76 ? -11.784 -5.172 39.599 1.00 62.28 76 MET A CA 1
ATOM 595 C C . MET A 1 76 ? -10.529 -5.941 40.045 1.00 62.28 76 MET A C 1
ATOM 597 O O . MET A 1 76 ? -9.448 -5.367 40.111 1.00 62.28 76 MET A O 1
ATOM 601 N N . LYS A 1 77 ? -10.651 -7.240 40.353 1.00 69.88 77 LYS A N 1
ATOM 602 C CA . LYS A 1 77 ? -9.524 -8.102 40.750 1.00 69.88 77 LYS A CA 1
ATOM 603 C C . LYS A 1 77 ? -8.810 -8.761 39.566 1.00 69.88 77 LYS A C 1
ATOM 605 O O . LYS A 1 77 ? -7.755 -9.366 39.762 1.00 69.88 77 LYS A O 1
ATOM 610 N N . LEU A 1 78 ? -9.358 -8.679 38.353 1.00 53.09 78 LEU A N 1
ATOM 611 C CA . LEU A 1 78 ? -8.739 -9.268 37.170 1.00 53.09 78 LEU A CA 1
ATOM 612 C C . LEU A 1 78 ? -7.576 -8.388 36.686 1.00 53.09 78 LEU A C 1
ATOM 614 O O . LEU A 1 78 ? -7.769 -7.322 36.115 1.00 53.09 78 LEU A O 1
ATOM 618 N N . LYS A 1 79 ? -6.352 -8.892 36.882 1.00 52.16 79 LYS A N 1
ATOM 619 C CA . LYS A 1 79 ? -5.068 -8.356 36.381 1.00 52.16 79 LYS A CA 1
ATOM 620 C C . LYS A 1 79 ? -4.919 -8.403 34.845 1.00 52.16 79 LYS A C 1
ATOM 622 O O . LYS A 1 79 ? -3.830 -8.169 34.328 1.00 52.16 79 LYS A O 1
ATOM 627 N N . SER A 1 80 ? -5.965 -8.778 34.115 1.00 56.25 80 SER A N 1
ATOM 628 C CA . SER A 1 80 ? -5.943 -9.016 32.672 1.00 56.25 80 SER A CA 1
ATOM 629 C C . SER A 1 80 ? -6.515 -7.827 31.909 1.00 56.25 80 SER A C 1
ATOM 631 O O . SER A 1 80 ? -7.513 -7.255 32.332 1.00 56.25 80 SER A O 1
ATOM 633 N N . ASN A 1 81 ? -5.902 -7.490 30.764 1.00 58.06 81 ASN A N 1
ATOM 634 C CA . ASN A 1 81 ? -6.404 -6.489 29.816 1.00 58.06 81 ASN A CA 1
ATOM 635 C C . ASN A 1 81 ? -7.901 -6.740 29.545 1.00 58.06 81 ASN A C 1
ATOM 637 O O . ASN A 1 81 ? -8.236 -7.704 28.842 1.00 58.06 81 ASN A O 1
ATOM 641 N N . PRO A 1 82 ? -8.821 -5.934 30.103 1.00 64.25 82 PRO A N 1
ATOM 642 C CA . PRO A 1 82 ? -10.236 -6.220 29.985 1.00 64.25 82 PRO A CA 1
ATOM 643 C C . PRO A 1 82 ? -10.654 -6.014 28.529 1.00 64.25 82 PRO A C 1
ATOM 645 O O . PRO A 1 82 ? -10.461 -4.950 27.945 1.00 64.25 82 PRO A O 1
ATOM 648 N N . SER A 1 83 ? -11.242 -7.047 27.922 1.00 74.94 83 SER A N 1
ATOM 649 C CA . SER A 1 83 ? -11.871 -6.919 26.604 1.00 74.94 83 SER A CA 1
ATOM 650 C C . SER A 1 83 ? -12.882 -5.768 26.614 1.00 74.94 83 SER A C 1
ATOM 652 O O . SER A 1 83 ? -13.614 -5.600 27.590 1.00 74.94 83 SER A O 1
ATOM 654 N N . ILE A 1 84 ? -12.994 -5.035 25.500 1.00 77.25 84 ILE A N 1
ATOM 655 C CA . ILE A 1 84 ? -13.977 -3.949 25.305 1.00 77.25 84 ILE A CA 1
ATOM 656 C C . ILE A 1 84 ? -15.373 -4.390 25.748 1.00 77.25 84 ILE A C 1
ATOM 658 O O . ILE A 1 84 ? -16.080 -3.643 26.411 1.00 77.25 84 ILE A O 1
ATOM 662 N N . LYS A 1 85 ? -15.746 -5.644 25.458 1.00 78.44 85 LYS A N 1
ATOM 663 C CA . LYS A 1 85 ? -17.036 -6.221 25.860 1.00 78.44 85 LYS A CA 1
ATOM 664 C C . LYS A 1 85 ? -17.221 -6.252 27.384 1.00 78.44 85 LYS A C 1
ATOM 666 O O . LYS A 1 85 ? -18.325 -6.005 27.862 1.00 78.44 85 LYS A O 1
ATOM 671 N N . HIS A 1 86 ? -16.172 -6.568 28.144 1.00 80.44 86 HIS A N 1
ATOM 672 C CA . HIS A 1 86 ? -16.207 -6.567 29.609 1.00 80.44 86 HIS A CA 1
ATOM 673 C C . HIS A 1 86 ? -16.279 -5.142 30.159 1.00 80.44 86 HIS A C 1
ATOM 675 O O . HIS A 1 86 ? -17.093 -4.886 31.043 1.00 80.44 86 HIS A O 1
ATOM 681 N N . LEU A 1 87 ? -15.523 -4.210 29.571 1.00 80.69 87 LEU A N 1
ATOM 682 C CA . LEU A 1 87 ? -15.552 -2.798 29.951 1.00 80.69 87 LEU A CA 1
ATOM 683 C C . LEU A 1 87 ? -16.927 -2.164 29.681 1.00 80.69 87 LEU A C 1
ATOM 685 O O . LEU A 1 87 ? -17.488 -1.507 30.550 1.00 80.69 87 LEU A O 1
ATOM 689 N N . THR A 1 88 ? -17.544 -2.456 28.532 1.00 83.25 88 THR A N 1
ATOM 690 C CA . THR A 1 88 ? -18.916 -2.018 28.219 1.00 83.25 88 THR A CA 1
ATOM 691 C C . THR A 1 88 ? -19.938 -2.554 29.217 1.00 83.25 88 THR A C 1
ATOM 693 O O . THR A 1 88 ? -20.819 -1.815 29.651 1.00 83.25 88 THR A O 1
ATOM 696 N N . LYS A 1 89 ? -19.842 -3.837 29.594 1.00 82.69 89 LYS A N 1
ATOM 697 C CA . LYS A 1 89 ? -20.732 -4.421 30.611 1.00 82.69 89 LYS A CA 1
ATOM 698 C C . LYS A 1 89 ? -20.539 -3.760 31.974 1.00 82.69 89 LYS A C 1
ATOM 700 O O . LYS A 1 89 ? -21.522 -3.567 32.679 1.00 82.69 89 LYS A O 1
ATOM 705 N N . PHE A 1 90 ? -19.302 -3.426 32.333 1.00 82.12 90 PHE A N 1
ATOM 706 C CA . PHE A 1 90 ? -18.987 -2.730 33.577 1.00 82.12 90 PHE A CA 1
ATOM 707 C C . PHE A 1 90 ? -19.584 -1.319 33.604 1.00 82.12 90 PHE A C 1
ATOM 709 O O . PHE A 1 90 ? -20.338 -1.012 34.522 1.00 82.12 90 PHE A O 1
ATOM 716 N N . VAL A 1 91 ? -19.344 -0.505 32.571 1.00 85.06 91 VAL A N 1
ATOM 717 C CA . VAL A 1 91 ? -19.867 0.873 32.489 1.00 85.06 91 VAL A CA 1
ATOM 718 C C . VAL A 1 91 ? -21.396 0.890 32.555 1.00 85.06 91 VAL A C 1
ATOM 720 O O . VAL A 1 91 ? -21.963 1.616 33.361 1.00 85.06 91 VAL A O 1
ATOM 723 N N . LYS A 1 92 ? -22.078 0.006 31.811 1.00 84.56 92 LYS A N 1
ATOM 724 C CA . LYS A 1 92 ? -23.549 -0.108 31.871 1.00 84.56 92 LYS A CA 1
ATOM 725 C C . LYS A 1 92 ? -24.076 -0.485 33.258 1.00 84.56 92 LYS A C 1
ATOM 727 O O . LYS A 1 92 ? -25.206 -0.149 33.595 1.00 84.56 92 LYS A O 1
ATOM 732 N N . ARG A 1 93 ? -23.308 -1.246 34.040 1.00 81.62 93 ARG A N 1
ATOM 733 C CA . ARG A 1 93 ? -23.682 -1.602 35.418 1.00 81.62 93 ARG A CA 1
ATOM 734 C C . ARG A 1 93 ? -23.450 -0.442 36.371 1.00 81.62 93 ARG A C 1
ATOM 736 O O . ARG A 1 93 ? -24.295 -0.202 37.221 1.00 81.62 93 ARG A O 1
ATOM 743 N N . LEU A 1 94 ? -22.354 0.289 36.195 1.00 84.50 94 LEU A N 1
ATOM 744 C CA . LEU A 1 94 ? -22.072 1.494 36.965 1.00 84.50 94 LEU A CA 1
ATOM 745 C C . LEU A 1 94 ? -23.179 2.542 36.774 1.00 84.50 94 LEU A C 1
ATOM 747 O O . LEU A 1 94 ? -23.716 3.029 37.763 1.00 84.50 94 LEU A O 1
ATOM 751 N N . GLU A 1 95 ? -23.614 2.774 35.530 1.00 84.25 95 GLU A N 1
ATOM 752 C CA . GLU A 1 95 ? -24.751 3.655 35.213 1.00 84.25 95 GLU A CA 1
ATOM 753 C C . GLU A 1 95 ? -26.040 3.226 35.940 1.00 84.25 95 GLU A C 1
ATOM 755 O O . GLU A 1 95 ? -26.764 4.065 36.471 1.00 84.25 95 GLU A O 1
ATOM 760 N N . LYS A 1 96 ? -26.325 1.916 36.012 1.00 84.44 96 LYS A N 1
ATOM 761 C CA . LYS A 1 96 ? -27.494 1.395 36.744 1.00 84.44 96 LYS A CA 1
ATOM 762 C C . LYS A 1 96 ? -27.392 1.610 38.249 1.00 84.44 96 LYS A C 1
ATOM 764 O O . LYS A 1 96 ? -28.395 1.947 38.873 1.00 84.44 96 LYS A O 1
ATOM 769 N N . ILE A 1 97 ? -26.212 1.402 38.832 1.00 81.81 97 ILE A N 1
ATOM 770 C CA . ILE A 1 97 ? -25.977 1.609 40.267 1.00 81.81 97 ILE A CA 1
ATOM 771 C C . ILE A 1 97 ? -26.183 3.084 40.609 1.00 81.81 97 ILE A C 1
ATOM 773 O O . ILE A 1 97 ? -26.948 3.390 41.516 1.00 81.81 97 ILE A O 1
ATOM 777 N N . VAL A 1 98 ? -25.581 3.983 39.829 1.00 82.00 98 VAL A N 1
ATOM 778 C CA . VAL A 1 98 ? -25.760 5.435 39.956 1.00 82.00 98 VAL A CA 1
ATOM 779 C C . VAL A 1 98 ? -27.241 5.817 39.867 1.00 82.00 98 VAL A C 1
ATOM 781 O O . VAL A 1 98 ? -27.764 6.458 40.775 1.00 82.00 98 VAL A O 1
ATOM 784 N N . ALA A 1 99 ? -27.954 5.342 38.840 1.00 81.69 99 ALA A N 1
ATOM 785 C CA . ALA A 1 99 ? -29.384 5.613 38.679 1.00 81.69 99 ALA A CA 1
ATOM 786 C C . ALA A 1 99 ? -30.229 5.069 39.845 1.00 81.69 99 ALA A C 1
ATOM 788 O O . ALA A 1 99 ? -31.192 5.702 40.268 1.00 81.69 99 ALA A O 1
ATOM 789 N N . THR A 1 100 ? -29.864 3.906 40.388 1.00 80.56 100 THR A N 1
ATOM 790 C CA . THR A 1 100 ? -30.555 3.309 41.539 1.00 80.56 100 THR A CA 1
ATOM 791 C C . THR A 1 100 ? -30.331 4.133 42.804 1.00 80.56 100 THR A C 1
ATOM 793 O O . THR A 1 100 ? -31.281 4.348 43.548 1.00 80.56 100 THR A O 1
ATOM 796 N N . ILE A 1 101 ? -29.112 4.631 43.037 1.00 73.94 101 ILE A N 1
ATOM 797 C CA . ILE A 1 101 ? -28.799 5.473 44.201 1.00 73.94 101 ILE A CA 1
ATOM 798 C C . ILE A 1 101 ? -29.525 6.823 44.106 1.00 73.94 101 ILE A C 1
ATOM 800 O O . ILE A 1 101 ? -30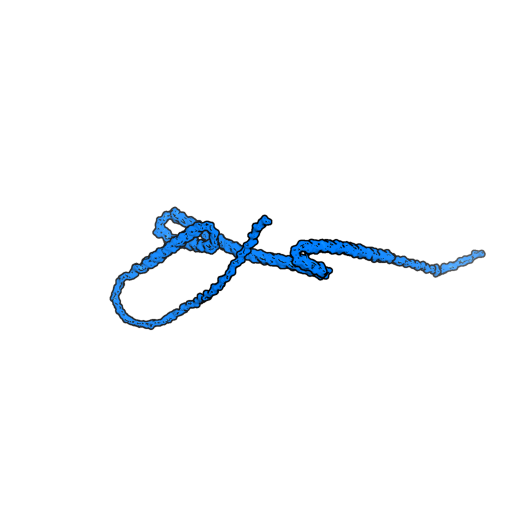.145 7.226 45.086 1.00 73.94 101 ILE A O 1
ATOM 804 N N . ASN A 1 102 ? -29.551 7.459 42.930 1.00 72.31 102 ASN A N 1
ATOM 805 C CA . ASN A 1 102 ? -30.331 8.685 42.702 1.00 72.31 102 ASN A CA 1
ATOM 806 C C . ASN A 1 102 ? -31.834 8.476 42.951 1.00 72.31 102 ASN A C 1
ATOM 808 O O . ASN A 1 102 ? -32.501 9.316 43.547 1.00 72.31 102 ASN A O 1
ATOM 812 N N . ASN A 1 103 ? -32.381 7.327 42.548 1.00 72.19 103 ASN A N 1
ATOM 813 C CA . ASN A 1 103 ? -33.792 7.004 42.781 1.00 72.19 103 ASN A CA 1
ATOM 814 C C . ASN A 1 103 ? -34.099 6.628 44.245 1.00 72.19 103 ASN A C 1
ATOM 816 O O . ASN A 1 103 ? -35.259 6.657 44.657 1.00 72.19 103 ASN A O 1
ATOM 820 N N . LEU A 1 104 ? -33.081 6.284 45.042 1.00 66.69 104 LEU A N 1
ATOM 821 C CA . LEU A 1 104 ? -33.196 6.006 46.478 1.00 66.69 104 LEU A CA 1
ATOM 822 C C . LEU A 1 104 ? -33.165 7.276 47.342 1.00 66.69 104 LEU A C 1
ATOM 824 O O . LEU A 1 104 ? -33.395 7.179 48.547 1.00 66.69 104 LEU A O 1
ATOM 828 N N . GLU A 1 105 ? -32.954 8.465 46.767 1.00 57.94 105 GLU A N 1
ATOM 829 C CA . GLU A 1 105 ? -33.023 9.742 47.499 1.00 57.94 105 GLU A CA 1
ATOM 830 C C . GLU A 1 105 ? -34.401 9.935 48.180 1.00 57.94 105 GLU A C 1
ATOM 832 O O . GLU A 1 105 ? -34.487 10.516 49.259 1.00 57.94 105 GLU A O 1
ATOM 837 N N . GLY A 1 106 ? -35.469 9.317 47.648 1.00 54.22 106 GLY A N 1
ATOM 838 C CA . GLY A 1 106 ? -36.787 9.244 48.300 1.00 54.22 106 GLY A CA 1
ATOM 839 C C . GLY A 1 106 ? -36.837 8.401 49.589 1.00 54.22 106 GLY A C 1
ATOM 840 O O . GLY A 1 106 ? -37.697 8.629 50.435 1.00 54.22 106 GLY A O 1
ATOM 841 N N . VAL A 1 107 ? -35.900 7.466 49.787 1.00 51.62 107 VAL A N 1
ATOM 842 C CA . VAL A 1 107 ? -35.760 6.641 51.009 1.00 51.62 107 VAL A CA 1
ATOM 843 C C . VAL A 1 107 ? -34.907 7.353 52.069 1.00 51.62 107 VAL A C 1
ATOM 845 O O . VAL A 1 107 ? -35.043 7.087 53.263 1.00 51.62 107 VAL A O 1
ATOM 848 N N . LYS A 1 108 ? -34.080 8.322 51.657 1.00 53.69 108 LYS A N 1
ATOM 849 C CA . LYS A 1 108 ? -33.254 9.164 52.541 1.00 53.69 108 LYS A CA 1
ATOM 850 C C . LYS A 1 108 ? -34.098 10.032 53.487 1.00 53.69 108 LYS A C 1
ATOM 852 O O . LYS A 1 108 ? -33.657 10.328 54.586 1.00 53.69 108 LYS A O 1
ATOM 857 N N . MET A 1 109 ? -35.332 10.363 53.093 1.00 53.53 109 MET A N 1
ATOM 858 C CA . MET A 1 109 ? -36.324 11.051 53.936 1.00 53.53 109 MET A CA 1
ATOM 859 C C . MET A 1 109 ? -36.952 10.146 55.012 1.00 53.53 109 MET A C 1
ATOM 861 O O . MET A 1 109 ? -37.551 10.648 55.959 1.00 53.53 109 MET A O 1
ATOM 865 N N . MET A 1 110 ? -36.847 8.818 54.871 1.00 52.84 110 MET A N 1
ATOM 866 C CA . MET A 1 110 ? -37.472 7.842 55.778 1.00 52.84 110 MET A CA 1
ATOM 867 C C . MET A 1 110 ? -36.587 7.471 56.973 1.00 52.84 110 MET A C 1
ATOM 869 O O . MET A 1 110 ? -37.098 7.060 58.012 1.00 52.84 110 MET A O 1
ATOM 873 N N . TYR A 1 111 ? -35.269 7.618 56.840 1.00 58.25 111 TYR A N 1
ATOM 874 C CA . TYR A 1 111 ? -34.303 7.336 57.894 1.00 58.25 111 TYR A CA 1
ATOM 875 C C . TYR A 1 111 ? -33.618 8.650 58.262 1.00 58.25 111 TYR A C 1
ATOM 877 O O . TYR A 1 111 ? -33.053 9.297 57.390 1.00 58.25 111 TYR A O 1
ATOM 885 N N . GLN A 1 112 ? -33.681 9.060 59.531 1.00 62.25 112 GLN A N 1
ATOM 886 C CA . GLN A 1 112 ? -33.024 10.266 60.056 1.00 62.25 112 GLN A CA 1
ATOM 887 C C . GLN A 1 112 ? -31.494 10.107 60.011 1.00 62.25 112 GLN A C 1
ATOM 889 O O . GLN A 1 112 ? -30.836 9.835 61.014 1.00 62.25 112 GLN A O 1
ATOM 894 N N . VAL A 1 113 ? -30.931 10.189 58.812 1.00 63.31 113 VAL A N 1
ATOM 895 C CA . VAL A 1 113 ? -29.495 10.150 58.564 1.00 63.31 113 VAL A CA 1
ATOM 896 C C . VAL A 1 113 ? -28.915 11.507 58.957 1.00 63.31 113 VAL A C 1
ATOM 898 O O . VAL A 1 113 ? -29.492 12.533 58.610 1.00 63.31 113 VAL A O 1
ATOM 901 N N . SER A 1 114 ? -27.788 11.525 59.675 1.00 74.56 114 SER A N 1
ATOM 902 C CA . SER A 1 114 ? -27.119 12.780 60.030 1.00 74.56 114 SER A CA 1
ATOM 903 C C . SER A 1 114 ? -26.726 13.571 58.778 1.00 74.56 114 SER A C 1
ATOM 905 O O . SER A 1 114 ? -26.320 12.986 57.768 1.00 74.56 114 SER A O 1
ATOM 907 N N . ASP A 1 115 ? -26.807 14.900 58.852 1.00 76.12 115 ASP A N 1
ATOM 908 C CA . ASP A 1 115 ? -26.517 15.793 57.721 1.00 76.12 115 ASP A CA 1
ATOM 909 C C . ASP A 1 115 ? -25.118 15.546 57.133 1.00 76.12 115 ASP A C 1
ATOM 911 O O . ASP A 1 115 ? -24.947 15.461 55.919 1.00 76.12 115 ASP A O 1
ATOM 915 N N . GLU A 1 116 ? -24.137 15.288 57.998 1.00 79.31 116 GLU A N 1
ATOM 916 C CA . GLU A 1 116 ? -22.745 15.004 57.633 1.00 79.31 116 GLU A CA 1
ATOM 917 C C . GLU A 1 116 ? -22.597 13.698 56.820 1.00 79.31 116 GLU A C 1
ATOM 919 O O . GLU A 1 116 ? -21.827 13.615 55.858 1.00 79.31 116 GLU A O 1
ATOM 924 N N . LEU A 1 117 ? -23.381 12.664 57.152 1.00 76.31 117 LEU A N 1
ATOM 925 C CA . LEU A 1 117 ? -23.405 11.414 56.388 1.00 76.31 117 LEU A CA 1
ATOM 926 C C . LEU A 1 117 ? -24.174 11.587 55.069 1.00 76.31 117 LEU A C 1
ATOM 928 O O . LEU A 1 117 ? -23.784 11.016 54.048 1.00 76.31 117 LEU A O 1
ATOM 932 N N . SER A 1 118 ? -25.234 12.398 55.073 1.00 74.69 118 SER A N 1
ATOM 933 C CA . SER A 1 118 ? -26.013 12.732 53.877 1.00 74.69 118 SER A CA 1
ATOM 934 C C . SER A 1 118 ? -25.169 13.465 52.831 1.00 74.69 118 SER A C 1
ATOM 936 O O . SER A 1 118 ? -25.204 13.084 51.652 1.00 74.69 118 SER A O 1
ATOM 938 N N . GLU A 1 119 ? -24.378 14.449 53.267 1.00 80.88 119 GLU A N 1
ATOM 939 C CA . GLU A 1 119 ? -23.463 15.230 52.430 1.00 80.88 119 GLU A CA 1
ATOM 940 C C . GLU A 1 119 ? -22.351 14.349 51.850 1.00 80.88 119 GLU A C 1
ATOM 942 O O . GLU A 1 119 ? -22.105 14.356 50.642 1.00 80.88 119 GLU A O 1
ATOM 947 N N . LYS A 1 120 ? -21.739 13.492 52.678 1.00 82.81 120 LYS A N 1
ATOM 948 C CA . LYS A 1 120 ? -20.708 12.550 52.223 1.00 82.81 120 LYS A CA 1
ATOM 949 C C . LYS A 1 120 ? -21.231 11.573 51.168 1.00 82.81 120 LYS A C 1
ATOM 951 O O . LYS A 1 120 ? -20.533 11.282 50.197 1.00 82.81 120 LYS A O 1
ATOM 956 N N . VAL A 1 121 ? -22.460 11.075 51.330 1.00 79.75 121 VAL A N 1
ATOM 957 C CA . VAL A 1 121 ? -23.108 10.208 50.331 1.00 79.75 121 VAL A CA 1
ATOM 958 C C . VAL A 1 121 ? -23.362 10.962 49.026 1.00 79.75 121 VAL A C 1
ATOM 960 O O . VAL A 1 121 ? -23.083 10.411 47.964 1.00 79.75 121 VAL A O 1
ATOM 963 N N . GLN A 1 122 ? -23.829 12.214 49.083 1.00 80.44 122 GLN A N 1
ATOM 964 C CA . GLN A 1 122 ? -24.039 13.023 47.875 1.00 80.44 122 GLN A CA 1
ATOM 965 C C . GLN A 1 122 ? -22.734 13.338 47.144 1.00 80.44 122 GLN A C 1
ATOM 967 O O . GLN A 1 122 ? -22.691 13.252 45.919 1.00 80.44 122 GLN A O 1
ATOM 972 N N . ASN A 1 123 ? -21.662 13.661 47.867 1.00 86.25 123 ASN A N 1
ATOM 973 C CA . ASN A 1 123 ? -20.361 13.927 47.252 1.00 86.25 123 ASN A CA 1
ATOM 974 C C . ASN A 1 123 ? -19.799 12.670 46.572 1.00 86.25 123 ASN A C 1
ATOM 976 O O . ASN A 1 123 ? -19.438 12.726 45.399 1.00 86.25 123 ASN A O 1
ATOM 980 N N . ASN A 1 124 ? -19.851 11.514 47.243 1.00 81.50 124 ASN A N 1
ATOM 981 C CA . ASN A 1 124 ? -19.450 10.238 46.641 1.00 81.50 124 ASN A CA 1
ATOM 982 C C . ASN A 1 124 ? -20.300 9.876 45.413 1.00 81.50 124 ASN A C 1
ATOM 984 O O . ASN A 1 124 ? -19.794 9.278 44.466 1.00 81.50 124 ASN A O 1
ATOM 988 N N . LEU A 1 125 ? -21.592 10.216 45.418 1.00 83.44 125 LEU A N 1
ATOM 989 C CA . LEU A 1 125 ? -22.488 9.963 44.291 1.00 83.44 125 LEU A CA 1
ATOM 990 C C . LEU A 1 125 ? -22.145 10.839 43.084 1.00 83.44 125 LEU A C 1
ATOM 992 O O . LEU A 1 125 ? -22.057 10.318 41.976 1.00 83.44 125 LEU A O 1
ATOM 996 N N . LYS A 1 126 ? -21.864 12.129 43.302 1.00 85.56 126 LYS A N 1
ATOM 997 C CA . LYS A 1 126 ? -21.390 13.045 42.251 1.00 85.56 126 LYS A CA 1
ATOM 998 C C . LYS A 1 126 ? -20.056 12.591 41.656 1.00 85.56 126 LYS A C 1
ATOM 1000 O O . LYS A 1 126 ? -19.886 12.612 40.439 1.00 85.56 126 LYS A O 1
ATOM 1005 N N . GLU A 1 127 ? -19.120 12.143 42.492 1.00 87.69 127 GLU A N 1
ATOM 1006 C CA . GLU A 1 127 ? -17.855 11.564 42.021 1.00 87.69 127 GLU A CA 1
ATOM 1007 C C . GLU A 1 127 ? -18.088 10.287 41.200 1.00 87.69 127 GLU A C 1
ATOM 1009 O O . GLU A 1 127 ? -17.464 10.091 40.155 1.00 87.69 127 GLU A O 1
ATOM 1014 N N . LEU A 1 128 ? -19.024 9.435 41.629 1.00 85.56 128 LEU A N 1
ATOM 1015 C CA . LEU A 1 128 ? -19.375 8.206 40.918 1.00 85.56 128 LEU A CA 1
ATOM 1016 C C . LEU A 1 128 ? -20.053 8.483 39.567 1.00 85.56 128 LEU A C 1
ATOM 1018 O O . LEU A 1 128 ? -19.766 7.798 38.583 1.00 85.56 128 LEU A O 1
ATOM 1022 N N . GLU A 1 129 ? -20.926 9.488 39.505 1.00 84.44 129 GLU A N 1
ATOM 1023 C CA . GLU A 1 129 ? -21.536 9.988 38.268 1.00 84.44 129 GLU A CA 1
ATOM 1024 C C . GLU A 1 129 ? -20.481 10.491 37.291 1.00 84.44 129 GLU A C 1
ATOM 1026 O O . GLU A 1 129 ? -20.456 10.064 36.132 1.00 84.44 129 GLU A O 1
ATOM 1031 N N . PHE A 1 130 ? -19.583 11.353 37.773 1.00 90.25 130 PHE A N 1
ATOM 1032 C CA . PHE A 1 130 ? -18.476 11.876 36.984 1.00 90.25 130 PHE A CA 1
ATOM 1033 C C . PHE A 1 130 ? -17.627 10.737 36.407 1.00 90.25 130 PHE A C 1
ATOM 1035 O O . PHE A 1 130 ? -17.417 10.670 35.192 1.00 90.25 130 PHE A O 1
ATOM 1042 N N . LEU A 1 131 ? -17.232 9.780 37.251 1.00 87.44 131 LEU A N 1
ATOM 1043 C CA . LEU A 1 131 ? -16.430 8.635 36.831 1.00 87.44 131 LEU A CA 1
ATOM 1044 C C . LEU A 1 131 ? -17.172 7.760 35.810 1.00 87.44 131 LEU A C 1
ATOM 1046 O O . LEU A 1 131 ? -16.575 7.277 34.849 1.00 87.44 131 LEU A O 1
ATOM 1050 N N . SER A 1 132 ? -18.485 7.575 35.972 1.00 84.69 132 SER A N 1
ATOM 1051 C CA . SER A 1 132 ? -19.309 6.830 35.015 1.00 84.69 132 SER A CA 1
ATOM 1052 C C . SER A 1 132 ? -19.347 7.505 33.640 1.00 84.69 132 SER A C 1
ATOM 1054 O O . SER A 1 132 ? -19.238 6.825 32.613 1.00 84.69 132 SER A O 1
ATOM 1056 N N . ILE A 1 133 ? -19.469 8.834 33.604 1.00 90.06 133 ILE A N 1
ATOM 1057 C CA . ILE A 1 133 ? -19.450 9.621 32.363 1.00 90.06 133 ILE A CA 1
ATOM 1058 C C . ILE A 1 133 ? -18.081 9.511 31.684 1.00 90.06 133 ILE A C 1
ATOM 1060 O O . ILE A 1 133 ? -18.006 9.205 30.489 1.00 90.06 133 ILE A O 1
ATOM 1064 N N . GLU A 1 134 ? -16.998 9.699 32.436 1.00 91.38 134 GLU A N 1
ATOM 1065 C CA . GLU A 1 134 ? -15.631 9.635 31.912 1.00 91.38 134 GLU A CA 1
ATOM 1066 C C . GLU A 1 134 ? -15.293 8.238 31.368 1.00 91.38 134 GLU A C 1
ATOM 1068 O O . GLU A 1 134 ? -14.729 8.082 30.278 1.00 91.38 134 GLU A O 1
ATOM 1073 N N . MET A 1 135 ? -15.719 7.192 32.076 1.00 88.81 135 MET A N 1
ATOM 1074 C CA . MET A 1 135 ? -15.487 5.812 31.662 1.00 88.81 135 MET A CA 1
ATOM 1075 C C . MET A 1 135 ? -16.274 5.448 30.397 1.00 88.81 135 MET A C 1
ATOM 1077 O O . MET A 1 135 ? -15.785 4.690 29.552 1.00 88.81 135 MET A O 1
ATOM 1081 N N . LYS A 1 136 ? -17.468 6.024 30.216 1.00 88.19 136 LYS A N 1
ATOM 1082 C CA . LYS A 1 136 ? -18.248 5.907 28.977 1.00 88.19 136 LYS A CA 1
ATOM 1083 C C . LYS A 1 136 ? -17.582 6.630 27.810 1.00 88.19 136 LYS A C 1
ATOM 1085 O O . LYS A 1 136 ? -17.500 6.058 26.722 1.00 88.19 136 LYS A O 1
ATOM 1090 N N . ALA A 1 137 ? -17.086 7.847 28.029 1.00 91.31 137 ALA A N 1
ATOM 1091 C CA . ALA A 1 137 ? -16.348 8.597 27.013 1.00 91.31 137 ALA A CA 1
ATOM 1092 C C . ALA A 1 137 ? -15.102 7.819 26.556 1.00 91.31 137 ALA A C 1
ATOM 1094 O O . ALA A 1 137 ? -14.937 7.549 25.366 1.00 91.31 137 ALA A O 1
ATOM 1095 N N . THR A 1 138 ? -14.315 7.325 27.514 1.00 90.88 138 THR A N 1
ATOM 1096 C CA . THR A 1 138 ? -13.122 6.505 27.254 1.00 90.88 138 THR A CA 1
ATOM 1097 C C . THR A 1 138 ? -13.458 5.227 26.480 1.00 90.88 138 THR A C 1
ATOM 1099 O O . THR A 1 138 ? -12.741 4.836 25.556 1.00 90.88 138 THR A O 1
ATOM 1102 N N . LEU A 1 139 ? -14.568 4.563 26.819 1.00 89.75 139 LEU A N 1
ATOM 1103 C CA . LEU A 1 139 ? -15.027 3.374 26.103 1.00 89.75 139 LEU A CA 1
ATOM 1104 C C . LEU A 1 139 ? -15.372 3.681 24.638 1.00 89.75 139 LEU A C 1
ATOM 1106 O O . LEU A 1 139 ? -15.013 2.895 23.756 1.00 89.75 139 LEU A O 1
ATOM 1110 N N . ASN A 1 140 ? -16.043 4.805 24.378 1.00 90.38 140 ASN A N 1
ATOM 1111 C CA . ASN A 1 140 ? -16.375 5.244 23.021 1.00 90.38 140 ASN A CA 1
ATOM 1112 C C . ASN A 1 140 ? -15.109 5.557 22.213 1.00 90.38 140 ASN A C 1
ATOM 1114 O O . ASN A 1 140 ? -14.981 5.118 21.068 1.00 90.38 140 ASN A O 1
ATOM 1118 N N . ASP A 1 141 ? -14.138 6.243 22.817 1.00 93.00 141 ASP A N 1
ATOM 1119 C CA . ASP A 1 141 ? -12.856 6.529 22.170 1.00 93.00 141 ASP A CA 1
ATOM 1120 C C . ASP A 1 141 ? -12.091 5.252 21.830 1.00 93.00 141 ASP A C 1
ATOM 1122 O O . ASP A 1 141 ? -11.531 5.121 20.738 1.00 93.00 141 ASP A O 1
ATOM 1126 N N . LEU A 1 142 ? -12.121 4.268 22.726 1.00 90.56 142 LEU A N 1
ATOM 1127 C CA . LEU A 1 142 ? -11.469 2.985 22.512 1.00 90.56 142 LEU A CA 1
ATOM 1128 C C . LEU A 1 142 ? -12.143 2.175 21.389 1.00 90.56 142 LEU A C 1
ATOM 1130 O O . LEU A 1 142 ? -11.454 1.531 20.591 1.00 90.56 142 LEU A O 1
ATOM 1134 N N . GLN A 1 143 ? -13.473 2.239 21.272 1.00 89.75 143 GLN A N 1
ATOM 1135 C CA . GLN A 1 143 ? -14.198 1.673 20.127 1.00 89.75 143 GLN A CA 1
ATOM 1136 C C . GLN A 1 143 ? -13.800 2.368 18.820 1.00 89.75 143 GLN A C 1
ATOM 1138 O O . GLN A 1 143 ? -13.407 1.690 17.866 1.00 89.75 143 GLN A O 1
ATOM 1143 N N . ARG A 1 144 ? -13.776 3.707 18.807 1.00 92.69 144 ARG A N 1
ATOM 1144 C CA . ARG A 1 144 ? -13.354 4.499 17.642 1.00 92.69 144 ARG A CA 1
ATOM 1145 C C . ARG A 1 144 ? -11.916 4.185 17.228 1.00 92.69 144 ARG A C 1
ATOM 1147 O O . ARG A 1 144 ? -11.617 4.075 16.042 1.00 92.69 144 ARG A O 1
ATOM 1154 N N . LEU A 1 145 ? -11.008 4.020 18.190 1.00 93.12 145 LEU A N 1
ATOM 1155 C CA . LEU A 1 145 ? -9.620 3.630 17.928 1.00 93.12 145 LEU A CA 1
ATOM 1156 C C . LEU A 1 145 ? -9.525 2.234 17.310 1.00 93.12 145 LEU A C 1
ATOM 1158 O O . LEU A 1 145 ? -8.735 2.026 16.388 1.00 93.12 145 LEU A O 1
ATOM 1162 N N . LYS A 1 146 ? -10.343 1.284 17.772 1.00 90.25 146 LYS A N 1
ATOM 1163 C CA . LYS A 1 146 ? -10.391 -0.060 17.188 1.00 90.25 146 LYS A CA 1
ATOM 1164 C C . LYS A 1 146 ? -10.869 -0.030 15.735 1.00 90.25 146 LYS A C 1
ATOM 1166 O O . LYS A 1 146 ? -10.275 -0.703 14.896 1.00 90.25 146 LYS A O 1
ATOM 1171 N N . GLU A 1 147 ? -11.897 0.754 15.431 1.00 93.12 147 GLU A N 1
ATOM 1172 C CA . GLU A 1 147 ? -12.388 0.936 14.060 1.00 93.12 147 GLU A CA 1
ATOM 1173 C C . GLU A 1 147 ? -11.331 1.590 13.167 1.00 93.12 147 GLU A C 1
ATOM 1175 O O . GLU A 1 147 ? -11.015 1.065 12.098 1.00 93.12 147 GLU A O 1
ATOM 1180 N N . LYS A 1 148 ? -10.693 2.668 13.644 1.00 94.19 148 LYS A N 1
ATOM 1181 C CA . LYS A 1 148 ? -9.576 3.313 12.937 1.00 94.19 148 LYS A CA 1
ATOM 1182 C C . LYS A 1 148 ? -8.435 2.340 12.661 1.00 94.19 148 LYS A C 1
ATOM 1184 O O . LYS A 1 148 ? -7.906 2.335 11.556 1.00 94.19 148 LYS A O 1
ATOM 1189 N N . LYS A 1 149 ? -8.084 1.478 13.619 1.00 94.19 149 LYS A N 1
ATOM 1190 C CA . LYS A 1 149 ? -7.054 0.447 13.426 1.00 94.19 149 LYS A CA 1
ATOM 1191 C C . LYS A 1 149 ? -7.404 -0.506 12.279 1.00 94.19 149 LYS A C 1
ATOM 1193 O O . LYS A 1 149 ? -6.519 -0.864 11.510 1.00 94.19 149 LYS A O 1
ATOM 1198 N N . ILE A 1 150 ? -8.672 -0.905 12.156 1.00 94.44 150 ILE A N 1
ATOM 1199 C CA . ILE A 1 150 ? -9.136 -1.764 11.055 1.00 94.44 150 ILE A CA 1
ATOM 1200 C C . ILE A 1 150 ? -9.014 -1.029 9.716 1.00 94.44 150 ILE A C 1
ATOM 1202 O O . ILE A 1 150 ? -8.505 -1.600 8.756 1.00 94.44 150 ILE A O 1
ATOM 1206 N N . ILE A 1 151 ? -9.443 0.235 9.656 1.00 96.44 151 ILE A N 1
ATOM 1207 C CA . ILE A 1 151 ? -9.366 1.061 8.439 1.00 96.44 151 ILE A CA 1
ATOM 1208 C C . ILE A 1 151 ? -7.909 1.239 7.997 1.00 96.44 151 ILE A C 1
ATOM 1210 O O . ILE A 1 151 ? -7.585 0.955 6.848 1.00 96.44 151 ILE A O 1
ATOM 1214 N N . ILE A 1 152 ? -7.023 1.616 8.922 1.00 96.81 152 ILE A N 1
ATOM 1215 C CA . ILE A 1 152 ? -5.583 1.767 8.661 1.00 96.81 152 ILE A CA 1
ATOM 1216 C C . ILE A 1 152 ? -4.967 0.436 8.204 1.00 96.81 152 ILE A C 1
ATOM 1218 O O . ILE A 1 152 ? -4.096 0.424 7.338 1.00 96.81 152 ILE A O 1
ATOM 1222 N N . GLY A 1 153 ? -5.422 -0.695 8.756 1.00 96.06 153 GLY A N 1
ATOM 1223 C CA . GLY A 1 153 ? -5.011 -2.025 8.304 1.00 96.06 153 GLY A CA 1
ATOM 1224 C C . GLY A 1 153 ? -5.320 -2.255 6.822 1.00 96.06 153 GLY A C 1
ATOM 1225 O O . GLY A 1 153 ? -4.419 -2.594 6.059 1.00 96.06 153 GLY A O 1
ATOM 1226 N N . LYS A 1 154 ? -6.560 -1.974 6.406 1.00 96.75 154 LYS A N 1
ATOM 1227 C CA . LYS A 1 154 ? -6.987 -2.081 5.000 1.00 96.75 154 LYS A CA 1
ATOM 1228 C C . LYS A 1 154 ? -6.233 -1.116 4.085 1.00 96.75 154 LYS A C 1
ATOM 1230 O O . LYS A 1 154 ? -5.840 -1.487 2.985 1.00 96.75 154 LYS A O 1
ATOM 1235 N N . GLU A 1 155 ? -6.005 0.116 4.534 1.00 96.94 155 GLU A N 1
ATOM 1236 C CA . GLU A 1 155 ? -5.246 1.110 3.769 1.00 96.94 155 GLU A CA 1
ATOM 1237 C C . GLU A 1 155 ? -3.790 0.674 3.566 1.00 96.94 155 GLU A C 1
ATOM 1239 O O . GLU A 1 155 ? -3.257 0.773 2.462 1.00 96.94 155 GLU A O 1
ATOM 1244 N N . LYS A 1 156 ? -3.155 0.117 4.603 1.00 97.25 156 LYS A N 1
ATOM 1245 C CA . LYS A 1 156 ? -1.804 -0.446 4.507 1.00 97.25 156 LYS A CA 1
ATOM 1246 C C . LYS A 1 156 ? -1.736 -1.584 3.487 1.00 97.25 156 LYS A C 1
ATOM 1248 O O . LYS A 1 156 ? -0.780 -1.647 2.715 1.00 97.25 156 LYS A O 1
ATOM 1253 N N . GLU A 1 157 ? -2.717 -2.481 3.491 1.00 97.38 157 GLU A N 1
ATOM 1254 C CA . GLU A 1 157 ? -2.816 -3.569 2.510 1.00 97.38 157 GLU A CA 1
ATOM 1255 C C . GLU A 1 157 ? -2.963 -3.019 1.086 1.00 97.38 157 GLU A C 1
ATOM 1257 O O . GLU A 1 157 ? -2.169 -3.375 0.214 1.00 97.38 157 GLU A O 1
ATOM 1262 N N . ALA A 1 158 ? -3.876 -2.066 0.878 1.00 97.50 158 ALA A N 1
ATOM 1263 C CA . ALA A 1 158 ? -4.083 -1.419 -0.417 1.00 97.50 158 ALA A CA 1
ATOM 1264 C C . ALA A 1 158 ? -2.830 -0.677 -0.920 1.00 97.50 158 ALA A C 1
ATOM 1266 O O . ALA A 1 158 ? -2.484 -0.749 -2.099 1.00 97.50 158 ALA A O 1
ATOM 1267 N N . LEU A 1 159 ? -2.105 0.016 -0.035 1.00 97.69 159 LEU A N 1
ATOM 1268 C CA . LEU A 1 159 ? -0.850 0.688 -0.386 1.00 97.69 159 LEU A CA 1
ATOM 1269 C C . LEU A 1 159 ? 0.256 -0.306 -0.753 1.00 97.69 159 LEU A C 1
ATOM 1271 O O . LEU A 1 159 ? 1.019 -0.054 -1.688 1.00 97.69 159 LEU A O 1
ATOM 1275 N N . ASN A 1 160 ? 0.341 -1.440 -0.055 1.00 97.25 160 ASN A N 1
ATOM 1276 C CA . ASN A 1 160 ? 1.287 -2.501 -0.395 1.00 97.25 160 ASN A CA 1
ATOM 1277 C C . ASN A 1 160 ? 0.974 -3.122 -1.761 1.00 97.25 160 ASN A C 1
ATOM 1279 O O . ASN A 1 160 ? 1.890 -3.335 -2.560 1.00 97.25 160 ASN A O 1
ATOM 1283 N N . GLU A 1 161 ? -0.303 -3.370 -2.048 1.00 97.75 161 GLU A N 1
ATOM 1284 C CA . GLU A 1 161 ? -0.747 -3.860 -3.352 1.00 97.75 161 GLU A CA 1
ATOM 1285 C C . GLU A 1 161 ? -0.419 -2.853 -4.458 1.00 97.75 161 GLU A C 1
ATOM 1287 O O . GLU A 1 161 ? 0.242 -3.205 -5.438 1.00 97.75 161 GLU A O 1
ATOM 1292 N N . LYS A 1 162 ? -0.779 -1.577 -4.263 1.00 97.56 162 LYS A N 1
ATOM 1293 C CA . LYS A 1 162 ? -0.464 -0.497 -5.206 1.00 97.56 162 LYS A CA 1
ATOM 1294 C C . LYS A 1 162 ? 1.035 -0.412 -5.477 1.00 97.56 162 LYS A C 1
ATOM 1296 O O . LYS A 1 162 ? 1.442 -0.358 -6.632 1.00 97.56 162 LYS A O 1
ATOM 1301 N N . ARG A 1 163 ? 1.869 -0.474 -4.433 1.00 97.56 163 ARG A N 1
ATOM 1302 C CA . ARG A 1 163 ? 3.333 -0.478 -4.569 1.00 97.56 163 ARG A CA 1
ATOM 1303 C C . ARG A 1 163 ? 3.832 -1.662 -5.402 1.00 97.56 163 ARG A C 1
ATOM 1305 O O . ARG A 1 163 ? 4.714 -1.487 -6.240 1.00 97.56 163 ARG A O 1
ATOM 1312 N N . SER A 1 164 ? 3.295 -2.858 -5.161 1.00 97.31 164 SER A N 1
ATOM 1313 C CA . SER A 1 164 ? 3.642 -4.063 -5.925 1.00 97.31 164 SER A CA 1
ATOM 1314 C C . SER A 1 164 ? 3.250 -3.925 -7.399 1.00 97.31 164 SER A C 1
ATOM 1316 O O . SER A 1 164 ? 4.045 -4.247 -8.284 1.00 97.31 164 SER A O 1
ATOM 1318 N N . ASN A 1 165 ? 2.059 -3.380 -7.663 1.00 97.38 165 ASN A N 1
ATOM 1319 C CA . ASN A 1 165 ? 1.556 -3.156 -9.015 1.00 97.38 165 ASN A CA 1
ATOM 1320 C C . ASN A 1 165 ? 2.389 -2.122 -9.771 1.00 97.38 165 ASN A C 1
ATOM 1322 O O . ASN A 1 165 ? 2.886 -2.443 -10.846 1.00 97.38 165 ASN A O 1
ATOM 1326 N N . THR A 1 166 ? 2.662 -0.962 -9.172 1.00 97.81 166 THR A N 1
ATOM 1327 C CA . THR A 1 166 ? 3.510 0.067 -9.791 1.00 97.81 166 THR A CA 1
ATOM 1328 C C . THR A 1 166 ? 4.911 -0.459 -10.096 1.00 97.81 166 THR A C 1
ATOM 1330 O O . THR A 1 166 ? 5.424 -0.233 -11.185 1.00 97.81 166 THR A O 1
ATOM 1333 N N . LYS A 1 167 ? 5.522 -1.238 -9.192 1.00 97.31 167 LYS A N 1
ATOM 1334 C CA . LYS A 1 167 ? 6.833 -1.852 -9.461 1.00 97.31 167 LYS A CA 1
ATOM 1335 C C . LYS A 1 167 ? 6.785 -2.836 -10.637 1.00 97.31 167 LYS A C 1
ATOM 1337 O O . LYS A 1 167 ? 7.751 -2.960 -11.387 1.00 97.31 167 LYS A O 1
ATOM 1342 N N . ARG A 1 168 ? 5.686 -3.582 -10.782 1.00 96.50 168 ARG A N 1
ATOM 1343 C CA . ARG A 1 168 ? 5.494 -4.511 -11.903 1.00 96.50 168 ARG A CA 1
ATOM 1344 C C . ARG A 1 168 ? 5.320 -3.759 -13.220 1.00 96.50 168 ARG A C 1
ATOM 1346 O O . ARG A 1 168 ? 5.944 -4.149 -14.200 1.00 96.50 168 ARG A O 1
ATOM 1353 N N . GLU A 1 169 ? 4.513 -2.703 -13.215 1.00 97.44 169 GLU A N 1
ATOM 1354 C CA . GLU A 1 169 ? 4.286 -1.820 -14.364 1.00 97.44 169 GLU A CA 1
ATOM 1355 C C . GLU A 1 169 ? 5.590 -1.155 -14.815 1.00 97.4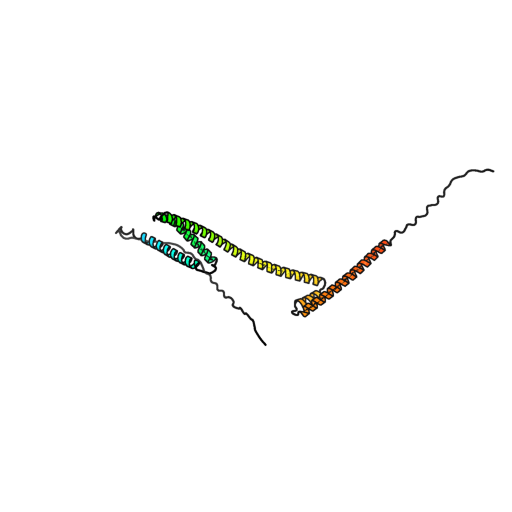4 169 GLU A C 1
ATOM 1357 O O . GLU A 1 169 ? 5.928 -1.241 -15.989 1.00 97.44 169 GLU A O 1
ATOM 1362 N N . GLU A 1 170 ? 6.380 -0.611 -13.884 1.00 97.19 170 GLU A N 1
ATOM 1363 C CA . GLU A 1 170 ? 7.690 -0.010 -14.170 1.00 97.19 170 GLU A CA 1
ATOM 1364 C C . GLU A 1 170 ? 8.645 -1.018 -14.835 1.00 97.19 170 GLU A C 1
ATOM 1366 O O . GLU A 1 170 ? 9.277 -0.726 -15.850 1.00 97.19 170 GLU A O 1
ATOM 1371 N N . MET A 1 171 ? 8.721 -2.250 -14.310 1.00 95.88 171 MET A N 1
ATOM 1372 C CA . MET A 1 171 ? 9.520 -3.308 -14.940 1.00 95.88 171 MET A CA 1
ATOM 1373 C C . MET A 1 171 ? 9.013 -3.668 -16.339 1.00 95.88 171 MET A C 1
ATOM 1375 O O . MET A 1 171 ? 9.823 -3.881 -17.240 1.00 95.88 171 MET A O 1
ATOM 1379 N N . GLN A 1 172 ? 7.696 -3.736 -16.529 1.00 96.94 172 GLN A N 1
ATOM 1380 C CA . GLN A 1 172 ? 7.093 -4.051 -17.821 1.00 96.94 172 GLN A CA 1
ATOM 1381 C C . GLN A 1 172 ? 7.314 -2.928 -18.845 1.00 96.94 172 GLN A C 1
ATOM 1383 O O . GLN A 1 172 ? 7.551 -3.210 -20.020 1.00 96.94 172 GLN A O 1
ATOM 1388 N N . GLU A 1 173 ? 7.282 -1.666 -18.418 1.00 97.38 173 GLU A N 1
ATOM 1389 C CA . GLU A 1 173 ? 7.604 -0.513 -19.260 1.00 97.38 173 GLU A CA 1
ATOM 1390 C C . GLU A 1 173 ? 9.072 -0.554 -19.699 1.00 97.38 173 GLU A C 1
ATOM 1392 O O . GLU A 1 173 ? 9.358 -0.462 -20.895 1.00 97.38 173 GLU A O 1
ATOM 1397 N N . MET A 1 174 ? 10.001 -0.805 -18.767 1.00 96.81 174 MET A N 1
ATOM 1398 C CA . MET A 1 174 ? 11.419 -0.994 -19.096 1.00 96.81 174 MET A CA 1
ATOM 1399 C C . MET A 1 174 ? 11.622 -2.138 -20.100 1.00 96.81 174 MET A C 1
ATOM 1401 O O . MET A 1 174 ? 12.329 -1.973 -21.095 1.00 96.81 174 MET A O 1
ATOM 1405 N N . GLU A 1 175 ? 10.972 -3.285 -19.886 1.00 96.69 175 GLU A N 1
ATOM 1406 C CA . GLU A 1 175 ? 11.014 -4.425 -20.812 1.00 96.69 175 GLU A CA 1
ATOM 1407 C C . GLU A 1 175 ? 10.432 -4.071 -22.190 1.00 96.69 175 GLU A C 1
ATOM 1409 O O . GLU A 1 175 ? 10.984 -4.477 -23.215 1.00 96.69 175 GLU A O 1
ATOM 1414 N N . THR A 1 176 ? 9.369 -3.264 -22.230 1.00 97.62 176 THR A N 1
ATOM 1415 C CA . THR A 1 176 ? 8.748 -2.787 -23.474 1.00 97.62 176 THR A CA 1
ATOM 1416 C C . THR A 1 176 ? 9.702 -1.889 -24.258 1.00 97.62 176 THR A C 1
ATOM 1418 O O . THR A 1 176 ? 9.904 -2.117 -25.451 1.00 97.62 176 THR A O 1
ATOM 1421 N N . ILE A 1 177 ? 10.345 -0.919 -23.599 1.00 97.56 177 ILE A N 1
ATOM 1422 C CA . ILE A 1 177 ? 11.327 -0.026 -24.235 1.00 97.56 177 ILE A CA 1
ATOM 1423 C C . ILE A 1 177 ? 12.495 -0.840 -24.799 1.00 97.56 177 ILE A C 1
ATOM 1425 O O . ILE A 1 177 ? 12.851 -0.675 -25.967 1.00 97.56 177 ILE A O 1
ATOM 1429 N N . ILE A 1 178 ? 13.055 -1.770 -24.016 1.00 95.88 178 ILE A N 1
ATOM 1430 C CA . ILE A 1 178 ? 14.126 -2.653 -24.502 1.00 95.88 178 ILE A CA 1
ATOM 1431 C C . ILE A 1 178 ? 13.632 -3.459 -25.711 1.00 95.88 178 ILE A C 1
ATOM 1433 O O . ILE A 1 178 ? 14.335 -3.544 -26.711 1.00 95.88 178 ILE A O 1
ATOM 1437 N N . GLY A 1 179 ? 12.413 -4.002 -25.670 1.00 96.00 179 GLY A N 1
ATOM 1438 C CA . GLY A 1 179 ? 11.836 -4.776 -26.773 1.00 96.00 179 GLY A CA 1
ATOM 1439 C C . GLY A 1 179 ? 11.635 -3.992 -28.074 1.00 96.00 179 GLY A C 1
ATOM 1440 O O . GLY A 1 179 ? 11.726 -4.583 -29.154 1.00 96.00 179 GLY A O 1
ATOM 1441 N N . VAL A 1 180 ? 11.391 -2.680 -27.992 1.00 97.12 180 VAL A N 1
ATOM 1442 C CA . VAL A 1 180 ? 11.268 -1.797 -29.165 1.00 97.12 180 VAL A CA 1
ATOM 1443 C C . VAL A 1 180 ? 12.619 -1.600 -29.852 1.00 97.12 180 VAL A C 1
ATOM 1445 O O . VAL A 1 180 ? 12.690 -1.668 -31.079 1.00 97.12 180 VAL A O 1
ATOM 1448 N N . TYR A 1 181 ? 13.688 -1.384 -29.082 1.00 95.38 181 TYR A N 1
ATOM 1449 C CA . TYR A 1 181 ? 14.998 -1.016 -29.631 1.00 95.38 181 TYR A CA 1
ATOM 1450 C C . TYR 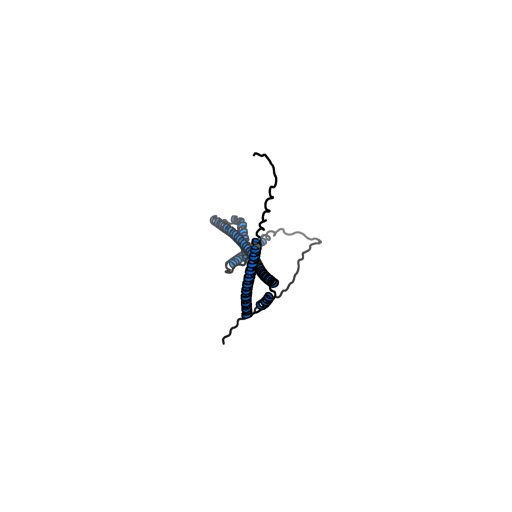A 1 181 ? 15.964 -2.198 -29.803 1.00 95.38 181 TYR A C 1
ATOM 1452 O O . TYR A 1 181 ? 16.860 -2.133 -30.642 1.00 95.38 181 TYR A O 1
ATOM 1460 N N . ASP A 1 182 ? 15.807 -3.271 -29.023 1.00 96.12 182 ASP A N 1
ATOM 1461 C CA . ASP A 1 182 ? 16.800 -4.341 -28.894 1.00 96.12 182 ASP A CA 1
ATOM 1462 C C . ASP A 1 182 ? 16.192 -5.667 -28.385 1.00 96.12 182 ASP A C 1
ATOM 1464 O O . ASP A 1 182 ? 16.295 -6.056 -27.215 1.00 96.12 182 ASP A O 1
ATOM 1468 N N . LYS A 1 183 ? 15.538 -6.396 -29.296 1.00 96.31 183 LYS A N 1
ATOM 1469 C CA . LYS A 1 183 ? 14.837 -7.658 -28.990 1.00 96.31 183 LYS A CA 1
ATOM 1470 C C . LYS A 1 183 ? 15.758 -8.761 -28.459 1.00 96.31 183 LYS A C 1
ATOM 1472 O O . LYS A 1 183 ? 15.335 -9.552 -27.614 1.00 96.31 183 LYS A O 1
ATOM 1477 N N . ASP A 1 184 ? 17.002 -8.819 -28.930 1.00 95.12 184 ASP A N 1
ATOM 1478 C CA . ASP A 1 184 ? 17.975 -9.817 -28.475 1.00 95.12 184 ASP A CA 1
ATOM 1479 C C . ASP A 1 184 ? 18.437 -9.529 -27.046 1.00 95.12 184 ASP A C 1
ATOM 1481 O O . ASP A 1 184 ? 18.554 -10.452 -26.229 1.00 95.12 184 ASP A O 1
ATOM 1485 N N . LEU A 1 185 ? 18.608 -8.247 -26.702 1.00 95.50 185 LEU A N 1
ATOM 1486 C CA . LEU A 1 185 ? 18.877 -7.857 -25.325 1.00 95.50 185 LEU A CA 1
ATOM 1487 C C . LEU A 1 185 ? 17.713 -8.234 -24.404 1.00 95.50 185 LEU A C 1
ATOM 1489 O O . LEU A 1 185 ? 17.959 -8.845 -23.362 1.00 95.50 185 LEU A O 1
ATOM 1493 N N . LEU A 1 186 ? 16.463 -7.984 -24.811 1.00 96.50 186 LEU A N 1
ATOM 1494 C CA . LEU A 1 186 ? 15.286 -8.404 -24.038 1.00 96.50 186 LEU A CA 1
ATOM 1495 C C . LEU A 1 186 ? 15.245 -9.928 -23.828 1.00 96.50 186 LEU A C 1
ATOM 1497 O O . LEU A 1 186 ? 14.973 -10.402 -22.723 1.00 96.50 186 LEU A O 1
ATOM 1501 N N . ARG A 1 187 ? 15.562 -10.718 -24.862 1.00 95.75 187 ARG A N 1
ATOM 1502 C CA . ARG A 1 187 ? 15.636 -12.185 -24.749 1.00 95.75 187 ARG A CA 1
ATOM 1503 C C . ARG A 1 187 ? 16.699 -12.616 -23.734 1.00 95.75 187 ARG A C 1
ATOM 1505 O O . ARG A 1 187 ? 16.424 -13.482 -22.903 1.00 95.75 187 ARG A O 1
ATOM 1512 N N . SER A 1 188 ? 17.886 -12.008 -23.770 1.00 94.81 188 SER A N 1
ATOM 1513 C CA . SER A 1 188 ? 18.955 -12.304 -22.805 1.00 94.81 188 SER A CA 1
ATOM 1514 C C . SER A 1 188 ? 18.602 -11.877 -21.373 1.00 94.81 188 SER A C 1
ATOM 1516 O O . SER A 1 188 ? 18.884 -12.621 -20.433 1.00 94.81 188 SER A O 1
ATOM 1518 N N . TRP A 1 189 ? 17.885 -10.759 -21.205 1.00 95.69 189 TRP A N 1
ATOM 1519 C CA . TRP A 1 189 ? 17.325 -10.345 -19.918 1.00 95.69 189 TRP A CA 1
ATOM 1520 C C . TRP A 1 189 ? 16.336 -11.376 -19.373 1.00 95.69 189 TRP A C 1
ATOM 1522 O O . TRP A 1 189 ? 16.458 -11.782 -18.223 1.00 95.69 189 TRP A O 1
ATOM 1532 N N . HIS A 1 190 ? 15.395 -11.869 -20.185 1.00 96.06 190 HIS A N 1
ATOM 1533 C CA . HIS A 1 190 ? 14.437 -12.889 -19.743 1.00 96.06 190 HIS A CA 1
ATOM 1534 C C . HIS A 1 190 ? 15.098 -14.207 -19.320 1.00 96.06 190 HIS A C 1
ATOM 1536 O O . HIS A 1 190 ? 14.588 -14.878 -18.420 1.00 96.06 190 HIS A O 1
ATOM 1542 N N . LEU A 1 191 ? 16.224 -14.574 -19.939 1.00 94.69 191 LEU A N 1
ATOM 1543 C CA . LEU A 1 191 ? 17.031 -15.722 -19.521 1.00 94.69 191 LEU A CA 1
ATOM 1544 C C . LEU A 1 191 ? 17.717 -15.454 -18.174 1.00 94.69 191 LEU A C 1
ATOM 1546 O O . LEU A 1 191 ? 17.618 -16.278 -17.267 1.00 94.69 191 LEU A O 1
ATOM 1550 N N . ALA A 1 192 ? 18.346 -14.286 -18.010 1.00 95.25 192 ALA A N 1
ATOM 1551 C CA . ALA A 1 192 ? 19.000 -13.899 -16.760 1.00 95.25 192 ALA A CA 1
ATOM 1552 C C . ALA A 1 192 ? 18.002 -13.754 -15.596 1.00 95.25 192 ALA A C 1
ATOM 1554 O O . ALA A 1 192 ? 18.245 -14.276 -14.514 1.00 95.25 192 ALA A O 1
ATOM 1555 N N . LYS A 1 193 ? 16.842 -13.129 -15.836 1.00 94.81 193 LYS A N 1
ATOM 1556 C CA . LYS A 1 193 ? 15.751 -12.908 -14.869 1.00 94.81 193 LYS A CA 1
ATOM 1557 C C . LYS A 1 193 ? 15.197 -14.206 -14.279 1.00 94.81 193 LYS A C 1
ATOM 1559 O O . LYS A 1 193 ? 14.769 -14.220 -13.130 1.00 94.81 193 LYS A O 1
ATOM 1564 N N . LYS A 1 194 ? 15.167 -15.283 -15.069 1.00 95.50 194 LYS A N 1
ATOM 1565 C CA . LYS A 1 194 ? 14.693 -16.610 -14.639 1.00 95.50 194 LYS A CA 1
ATOM 1566 C C . LYS A 1 194 ? 15.804 -17.482 -14.051 1.00 95.50 194 LYS A C 1
ATOM 1568 O O . LYS A 1 194 ? 15.512 -18.555 -13.531 1.00 95.50 194 LYS A O 1
ATOM 1573 N N . SER A 1 195 ? 17.061 -17.059 -14.167 1.00 95.12 195 SER A N 1
ATOM 1574 C CA . SER A 1 195 ? 18.202 -17.824 -13.682 1.00 95.12 195 SER A CA 1
ATOM 1575 C C . SER A 1 195 ? 18.349 -17.685 -12.170 1.00 95.12 195 SER A C 1
ATOM 1577 O O . SER A 1 195 ? 18.211 -16.601 -11.612 1.00 95.12 195 SER A O 1
ATOM 1579 N N . THR A 1 196 ? 18.685 -18.785 -11.505 1.00 94.56 196 THR A N 1
ATOM 1580 C CA . THR A 1 196 ? 19.106 -18.803 -10.095 1.00 94.56 196 THR A CA 1
ATOM 1581 C C . THR A 1 196 ? 20.626 -18.683 -9.943 1.00 94.56 196 THR A C 1
ATOM 1583 O O . THR A 1 196 ? 21.136 -18.590 -8.829 1.00 94.56 196 THR A O 1
ATOM 1586 N N . SER A 1 197 ? 21.370 -18.684 -11.056 1.00 96.69 197 SER A N 1
ATOM 1587 C CA . SER A 1 197 ? 22.831 -18.618 -11.074 1.00 96.69 197 SER A CA 1
ATOM 1588 C C . SER A 1 197 ? 23.322 -17.170 -11.067 1.00 96.69 197 SER A C 1
ATOM 1590 O O . SER A 1 197 ? 23.089 -16.421 -12.018 1.00 96.69 197 SER A O 1
ATOM 1592 N N . VAL A 1 198 ? 24.087 -16.812 -10.031 1.00 95.19 198 VAL A N 1
ATOM 1593 C CA . VAL A 1 198 ? 24.748 -15.500 -9.901 1.00 95.19 198 VAL A CA 1
ATOM 1594 C C . VAL A 1 198 ? 25.629 -15.204 -11.118 1.00 95.19 198 VAL A C 1
ATOM 1596 O O . VAL A 1 198 ? 25.504 -14.139 -11.717 1.00 95.19 198 VAL A O 1
ATOM 1599 N N . GLN A 1 199 ? 26.417 -16.185 -11.570 1.00 95.69 199 GLN A N 1
ATOM 1600 C CA . GLN A 1 199 ? 27.297 -16.040 -12.733 1.00 95.69 199 GLN A CA 1
ATOM 1601 C C . GLN A 1 199 ? 26.533 -15.655 -14.009 1.00 95.69 199 GLN A C 1
ATOM 1603 O O . GLN A 1 199 ? 27.021 -14.871 -14.820 1.00 95.69 199 GLN A O 1
ATOM 1608 N N . THR A 1 200 ? 25.320 -16.185 -14.202 1.00 95.25 200 THR A N 1
ATOM 1609 C CA . THR A 1 200 ? 24.494 -15.845 -15.376 1.00 95.25 200 THR A CA 1
ATOM 1610 C C . THR A 1 200 ? 24.106 -14.366 -15.362 1.00 95.25 200 THR A C 1
ATOM 1612 O O . THR A 1 200 ? 24.165 -13.698 -16.395 1.00 95.25 200 THR A O 1
ATOM 1615 N N . VAL A 1 201 ? 23.743 -13.844 -14.188 1.00 96.06 201 VAL A N 1
ATOM 1616 C CA . VAL A 1 201 ? 23.382 -12.433 -14.005 1.00 96.06 201 VAL A CA 1
ATOM 1617 C C . VAL A 1 201 ? 24.614 -11.533 -14.144 1.00 96.06 201 VAL A C 1
ATOM 1619 O O . VAL A 1 201 ? 24.545 -10.508 -14.820 1.00 96.06 201 VAL A O 1
ATOM 1622 N N . GLU A 1 202 ? 25.763 -11.925 -13.592 1.00 96.19 202 GLU A N 1
ATOM 1623 C CA . GLU A 1 202 ? 27.027 -11.182 -13.729 1.00 96.19 202 GLU A CA 1
ATOM 1624 C C . GLU A 1 202 ? 27.516 -11.109 -15.180 1.00 96.19 202 GLU A C 1
ATOM 1626 O O . GLU A 1 202 ? 27.931 -10.043 -15.651 1.00 96.19 202 GLU A O 1
ATOM 1631 N N . ASN A 1 203 ? 27.410 -12.216 -15.920 1.00 95.31 203 ASN A N 1
ATOM 1632 C CA . ASN A 1 203 ? 27.726 -12.252 -17.346 1.00 95.31 203 ASN A CA 1
ATOM 1633 C C . ASN A 1 203 ? 26.806 -11.306 -18.131 1.00 95.31 203 ASN A C 1
ATOM 1635 O O . ASN A 1 203 ? 27.281 -10.542 -18.974 1.00 95.31 203 ASN A O 1
ATOM 1639 N N . PHE A 1 204 ? 25.506 -11.299 -17.818 1.00 96.50 204 PHE A N 1
ATOM 1640 C CA . PHE A 1 204 ? 24.546 -10.375 -18.423 1.00 96.50 204 PHE A CA 1
ATOM 1641 C C . PHE A 1 204 ? 24.881 -8.905 -18.114 1.00 96.50 204 PHE A C 1
ATOM 1643 O O . PHE A 1 204 ? 24.894 -8.074 -19.024 1.00 96.50 204 PHE A O 1
ATOM 1650 N N . ILE A 1 205 ? 25.237 -8.582 -16.866 1.00 97.00 205 ILE A N 1
ATOM 1651 C CA . ILE A 1 205 ? 25.669 -7.230 -16.467 1.00 97.00 205 ILE A CA 1
ATOM 1652 C C . ILE A 1 205 ? 26.938 -6.811 -17.219 1.00 97.00 205 ILE A C 1
ATOM 1654 O O . ILE A 1 205 ? 27.039 -5.674 -17.686 1.00 97.00 205 ILE A O 1
ATOM 1658 N N . THR A 1 206 ? 27.911 -7.710 -17.352 1.00 97.25 206 THR A N 1
ATOM 1659 C CA . THR A 1 206 ? 29.167 -7.433 -18.063 1.00 97.25 206 THR A CA 1
ATOM 1660 C C . THR A 1 206 ? 28.912 -7.167 -19.545 1.00 97.25 206 THR A C 1
ATOM 1662 O O . THR A 1 206 ? 29.410 -6.180 -20.092 1.00 97.25 206 THR A O 1
ATOM 1665 N N . HIS A 1 207 ? 28.063 -7.980 -20.177 1.00 95.31 207 HIS A N 1
ATOM 1666 C CA . HIS A 1 207 ? 27.624 -7.769 -21.555 1.00 95.31 207 HIS A CA 1
ATOM 1667 C C . HIS A 1 207 ? 26.915 -6.413 -21.736 1.00 95.31 207 HIS A C 1
ATOM 1669 O O . HIS A 1 207 ? 27.245 -5.667 -22.660 1.00 95.31 207 HIS A O 1
ATOM 1675 N N . LEU A 1 208 ? 26.013 -6.040 -20.818 1.00 96.50 208 LEU A N 1
ATOM 1676 C CA . LEU A 1 208 ? 25.344 -4.732 -20.816 1.00 96.50 208 LEU A CA 1
ATOM 1677 C C . LEU A 1 208 ? 26.330 -3.562 -20.730 1.00 96.50 208 LEU A C 1
ATOM 1679 O O . LEU A 1 208 ? 26.197 -2.591 -21.476 1.00 96.50 208 LEU A O 1
ATOM 1683 N N . LYS A 1 209 ? 27.333 -3.651 -19.847 1.00 97.44 209 LYS A N 1
ATOM 1684 C CA . LYS A 1 209 ? 28.377 -2.620 -19.719 1.00 97.44 209 LYS A CA 1
ATOM 1685 C C . LYS A 1 209 ? 29.150 -2.444 -21.027 1.00 97.44 209 LYS A C 1
ATOM 1687 O O . LYS A 1 209 ? 29.309 -1.312 -21.483 1.00 97.44 209 LYS A O 1
ATOM 1692 N N . GLY A 1 210 ? 29.560 -3.548 -21.654 1.00 96.94 210 GLY A N 1
ATOM 1693 C CA . GLY A 1 210 ? 30.238 -3.518 -22.952 1.00 96.94 210 GLY A CA 1
ATOM 1694 C C . GLY A 1 210 ? 29.371 -2.894 -24.050 1.00 96.94 210 GLY A C 1
ATOM 1695 O O . GLY A 1 210 ? 29.828 -2.007 -24.772 1.00 96.94 210 GLY A O 1
ATOM 1696 N N . LYS A 1 211 ? 28.092 -3.285 -24.132 1.00 95.94 211 LYS A N 1
ATOM 1697 C CA . LYS A 1 211 ? 27.148 -2.755 -25.130 1.00 95.94 211 LYS A CA 1
ATOM 1698 C C . LYS A 1 211 ? 26.877 -1.261 -24.943 1.00 95.94 211 LYS A C 1
ATOM 1700 O O . LYS A 1 211 ? 26.861 -0.519 -25.928 1.00 95.94 211 LYS A O 1
ATOM 1705 N N . LYS A 1 212 ? 26.728 -0.801 -23.695 1.00 96.56 212 LYS A N 1
ATOM 1706 C CA . LYS A 1 212 ? 26.600 0.626 -23.360 1.00 96.56 212 LYS A CA 1
ATOM 1707 C C . LYS A 1 212 ? 27.808 1.415 -23.870 1.00 96.56 212 LYS A C 1
ATOM 1709 O O . LYS A 1 212 ? 27.629 2.366 -24.624 1.00 96.56 212 LYS A O 1
ATOM 1714 N N . GLN A 1 213 ? 29.020 0.982 -23.524 1.00 98.06 213 GLN A N 1
ATOM 1715 C CA . GLN A 1 213 ? 30.252 1.666 -23.927 1.00 98.06 213 GLN A CA 1
ATOM 1716 C C . GLN A 1 213 ? 30.422 1.704 -25.455 1.00 98.06 213 GLN A C 1
ATOM 1718 O O . GLN A 1 213 ? 30.747 2.747 -26.023 1.00 98.06 213 GLN A O 1
ATOM 1723 N N . ALA A 1 214 ? 30.152 0.591 -26.142 1.00 97.44 214 ALA A N 1
ATOM 1724 C CA . ALA A 1 214 ? 30.199 0.541 -27.602 1.00 97.44 214 ALA A CA 1
ATOM 1725 C C . ALA A 1 214 ? 29.199 1.519 -28.246 1.00 97.44 214 ALA A C 1
ATOM 1727 O O . ALA A 1 214 ? 29.541 2.218 -29.202 1.00 97.44 214 ALA A O 1
ATOM 1728 N N . THR A 1 215 ? 27.984 1.612 -27.694 1.00 96.62 215 THR A N 1
ATOM 1729 C CA . THR A 1 215 ? 26.938 2.528 -28.180 1.00 96.62 215 THR A CA 1
ATOM 1730 C C . THR A 1 215 ? 27.317 3.991 -27.949 1.00 96.62 215 THR A C 1
ATOM 1732 O O . THR A 1 215 ? 27.121 4.821 -28.836 1.00 96.62 215 THR A O 1
ATOM 1735 N N . GLU A 1 216 ? 27.920 4.314 -26.804 1.00 97.44 216 GLU A N 1
ATOM 1736 C CA . GLU A 1 216 ? 28.438 5.658 -26.515 1.00 97.44 216 GLU A CA 1
ATOM 1737 C C . GLU A 1 216 ? 29.523 6.077 -27.521 1.00 97.44 216 GLU A C 1
ATOM 1739 O O . GLU A 1 216 ? 29.484 7.193 -28.048 1.00 97.44 216 GLU A O 1
ATOM 1744 N N . TYR A 1 217 ? 30.454 5.178 -27.866 1.00 97.94 217 TYR A N 1
ATOM 1745 C CA . TYR A 1 217 ? 31.453 5.460 -28.902 1.00 97.94 217 TYR A CA 1
ATOM 1746 C C . TYR A 1 217 ? 30.836 5.606 -30.293 1.00 97.94 217 TYR A C 1
ATOM 1748 O O . TYR A 1 217 ? 31.200 6.529 -31.024 1.00 97.94 217 TYR A O 1
ATOM 1756 N N . ALA A 1 218 ? 29.875 4.752 -30.656 1.00 97.31 218 ALA A N 1
ATOM 1757 C CA . ALA A 1 218 ? 29.154 4.875 -31.921 1.00 97.31 218 ALA A CA 1
ATOM 1758 C C . ALA A 1 218 ? 28.421 6.222 -32.028 1.00 97.31 218 ALA A C 1
ATOM 1760 O O . ALA A 1 218 ? 28.517 6.903 -33.052 1.00 97.31 218 ALA A O 1
ATOM 1761 N N . PHE A 1 219 ? 27.761 6.650 -30.949 1.00 97.88 219 PHE A N 1
ATOM 1762 C CA . PHE A 1 219 ? 27.093 7.947 -30.874 1.00 97.88 219 PHE A CA 1
ATOM 1763 C C . PHE A 1 219 ? 28.075 9.113 -31.030 1.00 97.88 219 PHE A C 1
ATOM 1765 O O . PHE A 1 219 ? 27.806 10.052 -31.786 1.00 97.88 219 PHE A O 1
ATOM 1772 N N . LYS A 1 220 ? 29.238 9.041 -30.368 1.00 98.00 220 LYS A N 1
ATOM 1773 C CA . LYS A 1 220 ? 30.300 10.045 -30.507 1.00 98.00 220 LYS A CA 1
ATOM 1774 C C . LYS A 1 220 ? 30.787 10.146 -31.956 1.00 98.00 220 LYS A C 1
ATOM 1776 O O . LYS A 1 220 ? 30.788 11.242 -32.515 1.00 98.00 220 LYS A O 1
ATOM 1781 N N . MET A 1 221 ? 31.107 9.017 -32.592 1.00 97.75 221 MET A N 1
ATOM 1782 C CA . MET A 1 221 ? 31.545 8.982 -33.995 1.00 97.75 221 MET A CA 1
ATOM 1783 C C . MET A 1 221 ? 30.481 9.544 -34.950 1.00 97.75 221 MET A C 1
ATOM 1785 O O . MET A 1 221 ? 30.796 10.340 -35.838 1.00 97.75 221 MET A O 1
ATOM 1789 N N . ALA A 1 222 ? 29.210 9.177 -34.757 1.00 97.75 222 ALA A N 1
ATOM 1790 C CA . ALA A 1 222 ? 28.103 9.694 -35.561 1.00 97.75 222 ALA A CA 1
ATOM 1791 C C . ALA A 1 222 ? 27.927 11.213 -35.385 1.00 97.75 222 ALA A C 1
ATOM 1793 O O . ALA A 1 222 ? 27.735 11.937 -36.366 1.00 97.75 222 ALA A O 1
ATOM 1794 N N . SER A 1 223 ? 28.054 11.706 -34.151 1.00 97.56 223 SER A N 1
ATOM 1795 C CA . SER A 1 223 ? 27.959 13.133 -33.824 1.00 97.56 223 SER A CA 1
ATOM 1796 C C . SER A 1 223 ? 29.094 13.944 -34.453 1.00 97.56 223 SER A C 1
ATOM 1798 O O . SER A 1 223 ? 28.846 14.986 -35.064 1.00 97.56 223 SER A O 1
ATOM 1800 N N . GLU A 1 224 ? 30.332 13.451 -34.380 1.00 97.00 224 GLU A N 1
ATOM 1801 C CA . GLU A 1 224 ? 31.500 14.076 -35.018 1.00 97.00 224 GLU A CA 1
ATOM 1802 C C . GLU A 1 224 ? 31.368 14.096 -36.546 1.00 97.00 224 GLU A C 1
ATOM 1804 O O . GLU A 1 224 ? 31.642 15.113 -37.202 1.00 97.00 224 GLU A O 1
ATOM 1809 N N . LYS A 1 225 ? 30.873 12.999 -37.134 1.00 96.31 225 LYS A N 1
ATOM 1810 C CA . LYS A 1 225 ? 30.586 12.939 -38.570 1.00 96.31 225 LYS A CA 1
ATOM 1811 C C . LYS A 1 225 ? 29.524 13.963 -38.964 1.00 96.31 225 LYS A C 1
ATOM 1813 O O . LYS A 1 225 ? 29.719 14.688 -39.942 1.00 96.31 225 LYS A O 1
ATOM 1818 N N . LEU A 1 226 ? 28.437 14.065 -38.199 1.00 95.62 226 LEU A N 1
ATOM 1819 C CA . LEU A 1 226 ? 27.375 15.042 -38.434 1.00 95.62 226 LEU A CA 1
ATOM 1820 C C . LEU A 1 226 ? 27.896 16.482 -38.326 1.00 95.62 226 LEU A C 1
ATOM 1822 O O . LEU A 1 226 ? 27.596 17.307 -39.191 1.00 95.62 226 LEU A O 1
ATOM 1826 N N . ALA A 1 227 ? 28.711 16.782 -37.313 1.00 95.62 227 ALA A N 1
ATOM 1827 C CA . ALA A 1 227 ? 29.344 18.090 -37.156 1.00 95.62 227 ALA A CA 1
ATOM 1828 C C . ALA A 1 227 ? 30.233 18.433 -38.363 1.00 95.62 227 ALA A C 1
ATOM 1830 O O . ALA A 1 227 ? 30.149 19.532 -38.913 1.00 95.62 227 ALA A O 1
ATOM 1831 N N . THR A 1 228 ? 31.017 17.465 -38.846 1.00 94.88 228 THR A N 1
ATOM 1832 C CA . THR A 1 228 ? 31.849 17.624 -40.049 1.00 94.88 228 THR A CA 1
ATOM 1833 C C . THR A 1 228 ? 31.005 17.929 -41.288 1.00 94.88 228 THR A C 1
ATOM 1835 O O . THR A 1 228 ? 31.342 18.832 -42.058 1.00 94.88 228 THR A O 1
ATOM 1838 N N . LEU A 1 229 ? 29.886 17.222 -41.476 1.00 94.12 229 LEU A N 1
ATOM 1839 C CA . LEU A 1 229 ? 28.970 17.454 -42.597 1.00 94.12 229 LEU A CA 1
ATOM 1840 C C . LEU A 1 229 ? 28.324 18.847 -42.532 1.00 94.12 229 LEU A C 1
ATOM 1842 O O . LEU A 1 229 ? 28.316 19.561 -43.536 1.00 94.12 229 LEU A O 1
ATOM 1846 N N . LYS A 1 230 ? 27.867 19.282 -41.351 1.00 92.50 230 LYS A N 1
ATOM 1847 C CA . LYS A 1 230 ? 27.314 20.634 -41.139 1.00 92.50 230 LYS A CA 1
ATOM 1848 C C . LYS A 1 230 ? 28.352 21.734 -41.393 1.00 92.50 230 LYS A C 1
ATOM 1850 O O . LYS A 1 230 ? 28.051 22.742 -42.037 1.00 92.50 230 LYS A O 1
ATOM 1855 N N . ASN A 1 231 ? 29.592 21.526 -40.955 1.00 89.06 231 ASN A N 1
ATOM 1856 C CA . ASN A 1 231 ? 30.697 22.459 -41.193 1.00 89.06 231 ASN A CA 1
ATOM 1857 C C . ASN A 1 231 ? 31.083 22.536 -42.676 1.00 89.06 231 ASN A C 1
ATOM 1859 O O . ASN A 1 231 ? 31.435 23.602 -43.178 1.00 89.06 231 ASN A O 1
ATOM 1863 N N . ARG A 1 232 ? 30.993 21.422 -43.410 1.00 84.75 232 ARG A N 1
ATOM 1864 C CA . ARG A 1 232 ? 31.202 21.416 -44.863 1.00 84.75 232 ARG A CA 1
ATOM 1865 C C . ARG A 1 232 ? 30.087 22.168 -45.592 1.00 84.75 232 ARG A C 1
ATOM 1867 O O . ARG A 1 232 ? 30.395 22.961 -46.476 1.00 84.75 232 ARG A O 1
ATOM 1874 N N . LEU A 1 233 ? 28.830 21.972 -45.194 1.00 77.38 233 LEU A N 1
ATOM 1875 C CA . LEU A 1 233 ? 27.679 22.670 -45.775 1.00 77.38 233 LEU A CA 1
ATOM 1876 C C . LEU A 1 233 ? 27.771 24.191 -45.564 1.00 77.38 233 LEU A C 1
ATOM 1878 O O . LEU A 1 233 ? 27.629 24.965 -46.504 1.00 77.38 233 LEU A O 1
ATOM 1882 N N . THR A 1 234 ? 28.110 24.629 -44.352 1.00 74.38 234 THR A N 1
ATOM 1883 C CA . THR A 1 234 ? 28.296 26.059 -44.039 1.00 74.38 234 THR A CA 1
ATOM 1884 C C . THR A 1 234 ? 29.509 26.679 -44.742 1.00 74.38 234 THR A C 1
ATOM 1886 O O . THR A 1 234 ? 29.452 27.842 -45.141 1.00 74.38 234 THR A O 1
ATOM 1889 N N . LYS A 1 235 ? 30.595 25.922 -44.962 1.00 71.00 235 LYS A N 1
ATOM 1890 C CA . LYS A 1 235 ? 31.734 26.366 -45.793 1.00 71.00 235 LYS A CA 1
ATOM 1891 C C . LYS A 1 235 ? 31.383 26.455 -47.286 1.00 71.00 235 LYS A C 1
ATOM 1893 O O . LYS A 1 235 ? 31.876 27.359 -47.959 1.00 71.00 235 LYS A O 1
ATOM 1898 N N . GLN A 1 236 ? 30.517 25.577 -47.795 1.00 60.50 236 GLN A N 1
ATOM 1899 C CA . GLN A 1 236 ? 30.000 25.655 -49.170 1.00 60.50 236 GLN A CA 1
ATOM 1900 C C . GLN A 1 236 ? 29.099 26.885 -49.376 1.00 60.50 236 GLN A C 1
ATOM 1902 O O . GLN A 1 236 ? 29.272 27.614 -50.345 1.00 60.50 236 GLN A O 1
ATOM 1907 N N . LEU A 1 237 ? 28.232 27.215 -48.413 1.00 58.72 237 LEU A N 1
ATOM 1908 C CA . LEU A 1 237 ? 27.434 28.450 -48.463 1.00 58.72 237 LEU A CA 1
ATOM 1909 C C . LEU A 1 237 ? 28.283 29.734 -48.397 1.00 58.72 237 LEU A C 1
ATOM 1911 O O . LEU A 1 237 ? 27.924 30.730 -49.013 1.00 58.72 237 LEU A O 1
ATOM 1915 N N . LYS A 1 238 ? 29.434 29.721 -47.708 1.00 57.94 238 LYS A N 1
ATOM 1916 C CA . LYS A 1 238 ? 30.367 30.869 -47.661 1.00 57.94 238 LYS A CA 1
ATOM 1917 C C . LYS A 1 238 ? 31.269 31.006 -48.896 1.00 57.94 238 LYS A C 1
ATOM 1919 O O . LYS A 1 238 ? 31.891 32.051 -49.068 1.00 57.94 238 LYS A O 1
ATOM 1924 N N . THR A 1 239 ? 31.382 29.967 -49.726 1.00 51.25 239 THR A N 1
ATOM 1925 C CA . THR A 1 239 ? 32.176 29.999 -50.972 1.00 51.25 239 THR A CA 1
ATOM 1926 C C . THR A 1 239 ? 31.361 30.430 -52.189 1.00 51.25 239 THR A C 1
ATOM 1928 O O . THR A 1 239 ? 31.954 30.810 -53.196 1.00 51.25 239 THR A O 1
ATOM 1931 N N . VAL A 1 240 ? 30.033 30.528 -52.067 1.00 51.50 240 VAL A N 1
ATOM 1932 C CA . VAL A 1 240 ? 29.203 31.351 -52.958 1.00 51.50 240 VAL A CA 1
ATOM 1933 C C . VAL A 1 240 ? 29.377 32.821 -52.550 1.00 51.50 240 VAL A C 1
ATOM 1935 O O . VAL A 1 240 ? 28.511 33.435 -51.933 1.00 51.50 240 VAL A O 1
ATOM 1938 N N . LYS A 1 241 ? 30.551 33.396 -52.838 1.00 48.22 241 LYS A N 1
ATOM 1939 C CA . LYS A 1 241 ? 30.679 34.858 -52.901 1.00 48.22 241 LYS A CA 1
ATOM 1940 C C . LYS A 1 241 ? 29.797 35.345 -54.059 1.00 48.22 241 LYS A C 1
ATOM 1942 O O . LYS A 1 241 ? 29.786 34.675 -55.094 1.00 48.22 241 LYS A O 1
ATOM 1947 N N . PRO A 1 242 ? 29.083 36.478 -53.922 1.00 47.84 242 PRO A N 1
ATOM 1948 C CA . PRO A 1 242 ? 28.351 37.052 -55.041 1.00 47.84 242 PRO A CA 1
ATOM 1949 C C . PRO A 1 242 ? 29.358 37.265 -56.167 1.00 47.84 242 PRO A C 1
ATOM 1951 O O . PRO A 1 242 ? 30.420 37.854 -55.948 1.00 47.84 242 PRO A O 1
ATOM 1954 N N . SER A 1 243 ? 29.062 36.725 -57.348 1.00 49.84 243 SER A N 1
ATOM 1955 C CA . SER A 1 243 ? 29.784 37.080 -58.560 1.00 49.84 243 SER A CA 1
ATOM 1956 C C . SER A 1 243 ? 29.801 38.601 -58.619 1.00 49.84 243 SER A C 1
ATOM 1958 O O . SER A 1 243 ? 28.745 39.223 -58.742 1.00 49.84 243 SER A O 1
ATOM 1960 N N . VAL A 1 244 ? 30.980 39.196 -58.454 1.00 50.69 244 VAL A N 1
ATOM 1961 C CA . VAL A 1 244 ? 31.185 40.613 -58.719 1.00 50.69 244 VAL A CA 1
ATOM 1962 C C . VAL A 1 244 ? 30.773 40.802 -60.171 1.00 50.69 244 VAL A C 1
ATOM 1964 O O . VAL A 1 244 ? 31.466 40.348 -61.080 1.00 50.69 244 VAL A O 1
ATOM 1967 N N . ILE A 1 245 ? 29.590 41.381 -60.374 1.00 53.19 245 ILE A N 1
ATOM 1968 C CA . ILE A 1 245 ? 29.128 41.836 -61.676 1.00 53.19 245 ILE A CA 1
ATOM 1969 C C . ILE A 1 245 ? 30.178 42.852 -62.104 1.00 53.19 245 ILE A C 1
ATOM 1971 O O . ILE A 1 245 ? 30.288 43.933 -61.528 1.00 53.19 245 ILE A O 1
ATOM 1975 N N . LYS A 1 246 ? 31.026 42.455 -63.050 1.00 55.84 246 LYS A N 1
ATOM 1976 C CA . LYS A 1 246 ? 31.968 43.355 -63.698 1.00 55.84 246 LYS A CA 1
ATOM 1977 C C . LYS A 1 246 ? 31.104 44.411 -64.386 1.00 55.84 246 LYS A C 1
ATOM 1979 O O . LYS A 1 246 ? 30.372 44.078 -65.314 1.00 55.84 246 LYS A O 1
ATOM 1984 N N . ALA A 1 247 ? 31.109 45.631 -63.854 1.00 58.09 247 ALA A N 1
ATOM 1985 C CA . ALA A 1 247 ? 30.367 46.740 -64.430 1.00 58.09 247 ALA A CA 1
ATOM 1986 C C . ALA A 1 247 ? 30.760 46.886 -65.908 1.00 58.09 247 ALA A C 1
ATOM 1988 O O . ALA A 1 247 ? 31.948 46.861 -66.244 1.00 58.09 247 ALA A O 1
ATOM 1989 N N . LEU A 1 248 ? 29.751 46.974 -66.775 1.00 55.75 248 LEU A N 1
ATOM 1990 C CA . LEU A 1 248 ? 29.922 47.326 -68.181 1.00 55.75 248 LEU A CA 1
ATOM 1991 C C . LEU A 1 248 ? 30.678 48.665 -68.267 1.00 55.75 248 LEU A C 1
ATOM 1993 O O . LEU A 1 248 ? 30.377 49.565 -67.476 1.00 55.75 248 LEU A O 1
ATOM 1997 N N . PRO A 1 249 ? 31.655 48.813 -69.181 1.00 63.91 249 PRO A N 1
AT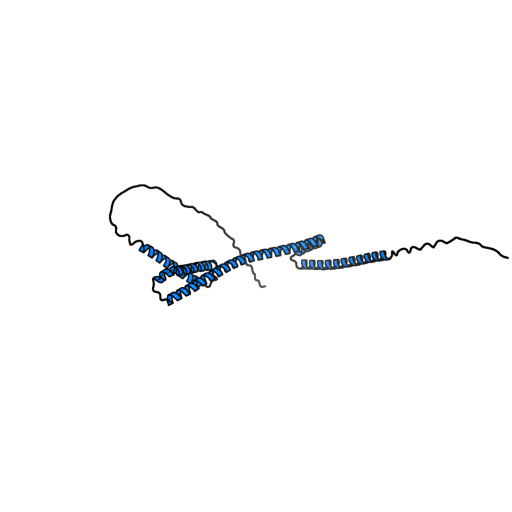OM 1998 C CA . PRO A 1 249 ? 32.290 50.105 -69.403 1.00 63.91 249 PRO A CA 1
ATOM 1999 C C . PRO A 1 249 ? 31.231 51.128 -69.851 1.00 63.91 249 PRO A C 1
ATOM 2001 O O . PRO A 1 249 ? 30.298 50.753 -70.570 1.00 63.91 249 PRO A O 1
ATOM 2004 N N . PRO A 1 250 ? 31.334 52.396 -69.412 1.00 61.06 250 PRO A N 1
ATOM 2005 C CA . PRO A 1 250 ? 30.375 53.422 -69.797 1.00 61.06 250 PRO A CA 1
ATOM 2006 C C . PRO A 1 250 ? 30.417 53.652 -71.317 1.00 61.06 250 PRO A C 1
ATOM 2008 O O . PRO A 1 250 ? 31.489 53.526 -71.918 1.00 61.06 250 PRO A O 1
ATOM 2011 N N . PRO A 1 251 ? 29.270 53.972 -71.944 1.00 51.03 251 PRO A N 1
ATOM 2012 C CA . PRO A 1 251 ? 29.220 54.277 -73.365 1.00 51.03 251 PRO A CA 1
ATOM 2013 C C . PRO A 1 251 ? 30.084 55.506 -73.659 1.00 51.03 251 PRO A C 1
ATOM 2015 O O . PRO A 1 251 ? 30.043 56.499 -72.932 1.00 51.03 251 PRO A O 1
ATOM 2018 N N . SER A 1 252 ? 30.878 55.417 -74.722 1.00 47.44 252 SER A N 1
ATOM 2019 C CA . SER A 1 252 ? 31.593 56.543 -75.308 1.00 47.44 252 SER A CA 1
ATOM 2020 C C . SER A 1 252 ? 30.591 57.636 -75.681 1.00 47.44 252 SER A C 1
ATOM 2022 O O . SER A 1 252 ? 29.712 57.417 -76.513 1.00 47.44 252 SER A O 1
ATOM 2024 N N . SER A 1 253 ? 30.721 58.800 -75.041 1.00 49.28 253 SER A N 1
ATOM 2025 C CA . SER A 1 253 ? 30.102 60.043 -75.498 1.00 49.28 253 SER A CA 1
ATOM 2026 C C . SER A 1 253 ? 30.807 60.492 -76.774 1.00 49.28 253 SER A C 1
ATOM 2028 O O . SER A 1 253 ? 31.758 61.265 -76.714 1.00 49.28 253 SER A O 1
ATOM 2030 N N . ASP A 1 254 ? 30.336 59.984 -77.908 1.00 52.97 254 ASP A N 1
ATOM 2031 C CA . ASP A 1 254 ? 30.415 60.698 -79.177 1.00 52.97 254 ASP A CA 1
ATOM 2032 C C . ASP A 1 254 ? 29.158 61.557 -79.312 1.00 52.97 254 ASP A C 1
ATOM 2034 O O . ASP A 1 254 ? 28.036 61.050 -79.288 1.00 52.97 254 ASP A O 1
ATOM 2038 N N . SER A 1 255 ? 29.397 62.862 -79.358 1.00 46.47 255 SER A N 1
ATOM 2039 C CA . SER A 1 255 ? 28.647 63.935 -80.019 1.00 46.47 255 SER A CA 1
ATOM 2040 C C . SER A 1 255 ? 28.971 65.209 -79.252 1.00 46.47 255 SER A C 1
ATOM 2042 O O . SER A 1 255 ? 28.873 65.235 -78.028 1.00 46.47 255 SER A O 1
ATOM 2044 N N . ASP A 1 256 ? 29.262 66.352 -79.840 1.00 52.75 256 ASP A N 1
ATOM 2045 C CA . ASP A 1 256 ? 29.522 66.849 -81.193 1.00 52.75 256 ASP A CA 1
ATOM 2046 C C . ASP A 1 256 ? 29.459 68.379 -80.996 1.00 52.75 256 ASP A C 1
ATOM 2048 O O . ASP A 1 256 ? 28.976 68.848 -79.960 1.00 52.75 256 ASP A O 1
ATOM 2052 N N . GLN A 1 257 ? 29.799 69.137 -82.039 1.00 48.19 257 GLN A N 1
ATOM 2053 C CA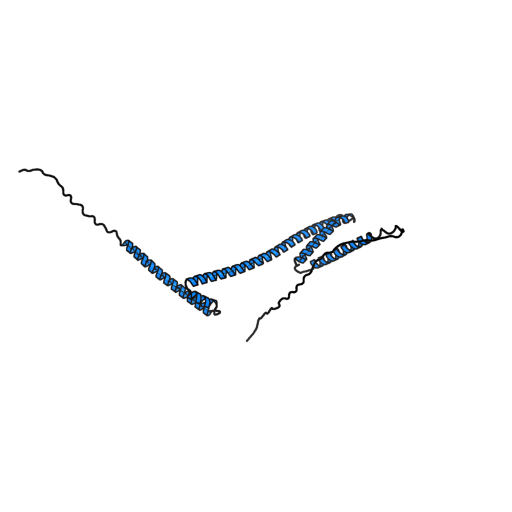 . GLN A 1 257 ? 29.577 70.585 -82.176 1.00 48.19 257 GLN A CA 1
ATOM 2054 C C . GLN A 1 257 ? 30.665 71.439 -81.477 1.00 48.19 257 GLN A C 1
ATOM 2056 O O . GLN A 1 257 ? 30.944 71.291 -80.296 1.00 48.19 257 GLN A O 1
ATOM 2061 N N . ASP A 1 258 ? 31.309 72.410 -82.114 1.00 43.59 258 ASP A N 1
ATOM 2062 C CA . ASP A 1 258 ? 31.203 72.879 -83.485 1.00 43.59 258 ASP A CA 1
ATOM 2063 C C . ASP A 1 258 ? 32.399 73.793 -83.793 1.00 43.59 258 ASP A C 1
ATOM 2065 O O . ASP A 1 258 ? 33.008 74.361 -82.887 1.00 43.59 258 ASP A O 1
ATOM 2069 N N . SER A 1 259 ? 32.700 73.884 -85.088 1.00 53.81 259 SER A N 1
ATOM 2070 C CA . SER A 1 259 ? 33.204 75.026 -85.870 1.00 53.81 259 SER A CA 1
ATOM 2071 C C . SER A 1 259 ? 33.611 76.299 -85.098 1.00 53.81 259 SER A C 1
ATOM 2073 O O . SER A 1 259 ? 32.889 76.757 -84.222 1.00 53.81 259 SER A O 1
ATOM 2075 N N . VAL A 1 260 ? 34.710 76.980 -85.466 1.00 49.34 260 VAL A N 1
ATOM 2076 C CA . VAL A 1 260 ? 34.658 78.237 -86.256 1.00 49.34 260 VAL A CA 1
ATOM 2077 C C . VAL A 1 260 ? 36.091 78.764 -86.554 1.00 49.34 260 VAL A C 1
ATOM 2079 O O . VAL A 1 260 ? 36.845 79.063 -85.638 1.00 49.34 260 VAL A O 1
ATOM 2082 N N . ILE A 1 261 ? 36.396 78.894 -87.859 1.00 46.34 261 ILE A N 1
ATOM 2083 C CA . ILE A 1 261 ? 37.091 79.996 -88.587 1.00 46.34 261 ILE A CA 1
ATOM 2084 C C . ILE A 1 261 ? 38.600 80.300 -88.356 1.00 46.34 261 ILE A C 1
ATOM 2086 O O . ILE A 1 261 ? 39.002 80.883 -87.360 1.00 46.34 261 ILE A O 1
ATOM 2090 N N . SER A 1 262 ? 39.389 79.964 -89.393 1.00 42.31 262 SER A N 1
ATOM 2091 C CA . SER A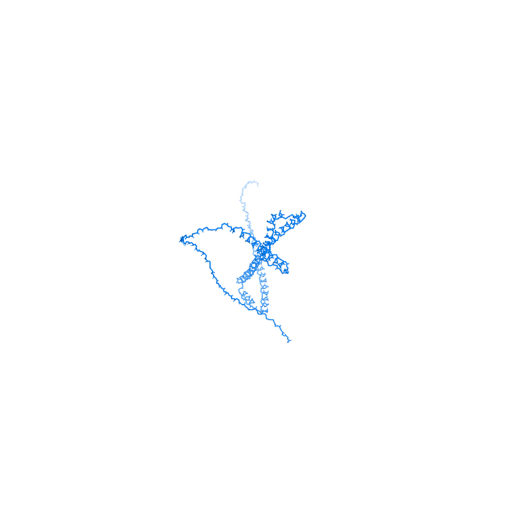 1 262 ? 40.207 80.808 -90.312 1.00 42.31 262 SER A CA 1
ATOM 2092 C C . SER A 1 262 ? 40.998 82.045 -89.838 1.00 42.31 262 SER A C 1
ATOM 2094 O O . SER A 1 262 ? 40.412 82.932 -89.235 1.00 42.31 262 SER A O 1
ATOM 2096 N N . THR A 1 263 ? 42.263 82.121 -90.308 1.00 50.22 263 THR A N 1
ATOM 2097 C CA . THR A 1 263 ? 43.135 83.249 -90.791 1.00 50.22 263 THR A CA 1
ATOM 2098 C C . THR A 1 263 ? 44.589 82.864 -90.463 1.00 50.22 263 THR A C 1
ATOM 2100 O O . THR A 1 263 ? 44.818 82.399 -89.350 1.00 50.22 263 THR A O 1
ATOM 2103 N N . ASP A 1 264 ? 45.625 82.955 -91.296 1.00 48.84 264 ASP A N 1
ATOM 2104 C CA . ASP A 1 264 ? 45.927 83.577 -92.598 1.00 48.84 264 ASP A CA 1
ATOM 2105 C C . ASP A 1 264 ? 46.997 82.706 -93.303 1.00 48.84 264 ASP A C 1
ATOM 2107 O O . ASP A 1 264 ? 47.765 82.030 -92.572 1.00 48.84 264 ASP A O 1
#

pLDDT: mean 71.55, std 23.47, range [28.41, 98.06]

Organism: NCBI:txid488301

Secondary structure (DSSP, 8-state):
----------------------------------------------SSSHHHHHHHHHHHHHHHHHHHHHHHHHHHH--S---HHHHHHHHHHHHHHHHHHHHTHHHHTTTT--HHHHHHHHHHHHHHHHHHHHHHHHHHHHHHHHHHHHHHHHHHHHHHHHHHHHHHHHHHHHHHHHHHH-HHHHHHHHHHHH---HHHHHHHHHHHHHHHHHHHHHHHHHHHHHHHHHHHHHHHHHH-------PPPPPP------------

Foldseek 3Di:
DDDDDDDDDDDDDDDDDDDDDDDDDDDDDDDDDDDDDDDDDDDDPPPPPPVVVVVVVVVVVVVVVVVVVVVLVVVVPDPDDDDLVRLVVNLVVLVVVLVVVVVCVVVVVVDPDDPVVVVVSVVVSVVSVVVSVVSVVVSVVVVVVVVVVVVVVVVVVVVVVVVVVVVVVVVVVVLVVCCVPPVPLSVLVVVLVPDPDPVSVVVNVVVVVVVVVVVVVVVVVVVVVVVVVVVVVVVVVVVPDPDPPPDDDDDDPDDDDDDDDDDD

Radius of gyration: 54.29 Å; chains: 1; bounding box: 121×117×153 Å

Sequence (264 aa):
MKMAGSDEKEKGENEEADVKTKSTESPTKKTAKNIDNNEATDTLMKENKDTTNLDENKLQIIKDNQKEIQLVKHLMKLKSNPSIKHLTKFVKRLEKIVATINNLEGVKMMYQVSDELSEKVQNNLKELEFLSIEMKATLNDLQRLKEKKIIIGKEKEALNEKRSNTKREEMQEMETIIGVYDKDLLRSWHLAKKSTSVQTVENFITHLKGKKQATEYAFKMASEKLATLKNRLTKQLKTVKPSVIKALPPPSSDSDQDSVISTD